Protein AF-A0A957J7C8-F1 (afdb_monomer_lite)

pLDDT: mean 88.29, std 9.58, range [50.81, 97.75]

Sequence (193 aa):
MNCFLCHTPEPNNQARIDTLRAGDFRWANTATLLGSGIVEEKSGELVWNAAAFNEDGELSKSFVTIQDPTSENCAQCHGLVHVDSLTPLVLEGCTPDQWSTITTGQIFSPQRMSDSGMNLPEKETLGRSWDIHAERVLECTSCHYALNNPTYYQELSEDRPAHLIFDPRRIDLGEYLNRPLHEFAKGSSAQGT

Radius of gyration: 20.57 Å; cha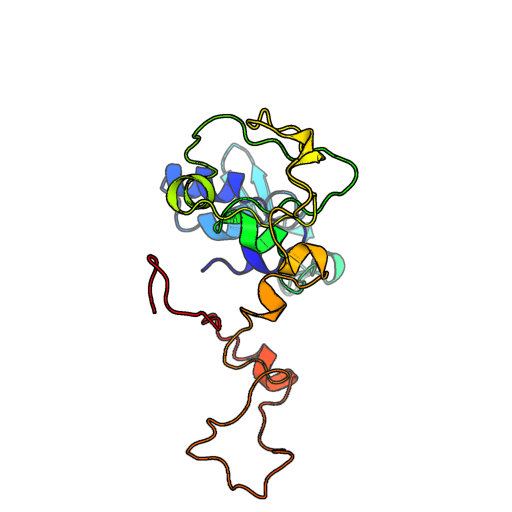ins: 1; bounding box: 47×53×52 Å

Foldseek 3Di:
DQQLLFWAPQFPQVQLVVCVVVVVPVCSSVSRCDVLQQWHDDPNDIDGNCVQADPVRHGDPVSPRTHGGFLVSVCQPQAAEDADPVAAADDDDDDPSRVNCVVPVQHHYLDFQLRHPDPDVVSVPRRHGSDPCSVVVHTPCNQFPFQLDQVPHDPDPVPDDPPCPDDPPRDDPVNCVVPPHPHTHDDADPVGD

Structure (mmCIF, N/CA/C/O backbone):
data_AF-A0A957J7C8-F1
#
_entry.id   AF-A0A957J7C8-F1
#
loop_
_atom_site.group_PDB
_atom_site.id
_atom_site.type_symbol
_atom_site.label_atom_id
_atom_site.label_alt_id
_atom_site.label_comp_id
_atom_site.label_asym_id
_atom_site.label_entity_id
_atom_site.label_seq_id
_atom_site.pdbx_PDB_ins_code
_atom_site.Cartn_x
_atom_site.Cartn_y
_atom_site.Cartn_z
_atom_site.occupancy
_atom_site.B_iso_or_equiv
_atom_site.auth_seq_id
_atom_site.auth_comp_id
_atom_site.auth_asym_id
_atom_site.auth_atom_id
_atom_site.pdbx_PDB_model_num
ATOM 1 N N . MET A 1 1 ? 5.456 0.722 13.665 1.00 72.25 1 MET A N 1
ATOM 2 C CA . MET A 1 1 ? 4.768 0.154 12.487 1.00 72.25 1 MET A CA 1
ATOM 3 C C . MET A 1 1 ? 3.268 0.311 12.688 1.00 72.25 1 MET A C 1
ATOM 5 O O . MET A 1 1 ? 2.842 0.251 13.835 1.00 72.25 1 MET A O 1
ATOM 9 N N . ASN A 1 2 ? 2.497 0.579 11.634 1.00 87.56 2 ASN A N 1
ATOM 10 C CA . ASN A 1 2 ? 1.040 0.690 11.717 1.00 87.56 2 ASN A CA 1
ATOM 11 C C . ASN A 1 2 ? 0.416 -0.468 10.938 1.00 87.56 2 ASN A C 1
ATOM 13 O O . ASN A 1 2 ? 0.474 -0.465 9.711 1.00 87.56 2 ASN A O 1
ATOM 17 N N . CYS A 1 3 ? -0.164 -1.435 11.648 1.00 90.06 3 CYS A N 1
ATOM 18 C CA . CYS A 1 3 ? -0.749 -2.626 11.038 1.00 90.06 3 CYS A CA 1
ATOM 19 C C . CYS A 1 3 ? -1.836 -2.263 10.023 1.00 90.06 3 CYS A C 1
ATOM 21 O O . CYS A 1 3 ? -1.909 -2.882 8.969 1.00 90.06 3 CYS A O 1
ATOM 23 N N . PHE A 1 4 ? -2.633 -1.226 10.297 1.00 94.25 4 PHE A N 1
ATOM 24 C CA . PHE A 1 4 ? -3.746 -0.851 9.431 1.00 94.25 4 PHE A CA 1
ATOM 25 C C . PHE A 1 4 ? -3.275 -0.335 8.068 1.00 94.25 4 PHE A C 1
ATOM 27 O O . PHE A 1 4 ? -3.886 -0.665 7.064 1.00 94.25 4 PHE A O 1
ATOM 34 N N . LEU A 1 5 ? -2.134 0.365 7.990 1.00 93.25 5 LEU A N 1
ATOM 35 C CA . LEU A 1 5 ? -1.581 0.777 6.689 1.00 93.25 5 LEU A CA 1
ATOM 36 C C . LEU A 1 5 ? -1.275 -0.417 5.783 1.00 93.25 5 LEU A C 1
ATOM 38 O O . LEU A 1 5 ? -1.464 -0.329 4.572 1.00 93.25 5 LEU A O 1
ATOM 42 N N . CYS A 1 6 ? -0.791 -1.510 6.373 1.00 92.44 6 CYS A N 1
ATOM 43 C CA . CYS A 1 6 ? -0.351 -2.684 5.631 1.00 92.44 6 CYS A CA 1
ATOM 44 C C . CYS A 1 6 ? -1.478 -3.688 5.383 1.00 92.44 6 CYS A C 1
ATOM 46 O O . CYS A 1 6 ? -1.452 -4.376 4.376 1.00 92.44 6 CYS A O 1
ATOM 48 N N . HIS A 1 7 ? -2.435 -3.791 6.303 1.00 93.62 7 HIS A N 1
ATOM 49 C CA . HIS A 1 7 ? -3.361 -4.920 6.361 1.00 93.62 7 HIS A CA 1
ATOM 50 C C . HIS A 1 7 ? -4.828 -4.543 6.175 1.00 93.62 7 HIS A C 1
ATOM 52 O O . HIS A 1 7 ? -5.678 -5.416 6.305 1.00 93.62 7 HIS A O 1
ATOM 58 N N . THR A 1 8 ? -5.161 -3.283 5.886 1.00 95.06 8 THR A N 1
ATOM 59 C CA . THR A 1 8 ? -6.524 -2.922 5.457 1.00 95.06 8 THR A CA 1
ATOM 60 C C . THR A 1 8 ? -6.561 -2.600 3.963 1.00 95.06 8 THR A C 1
ATOM 62 O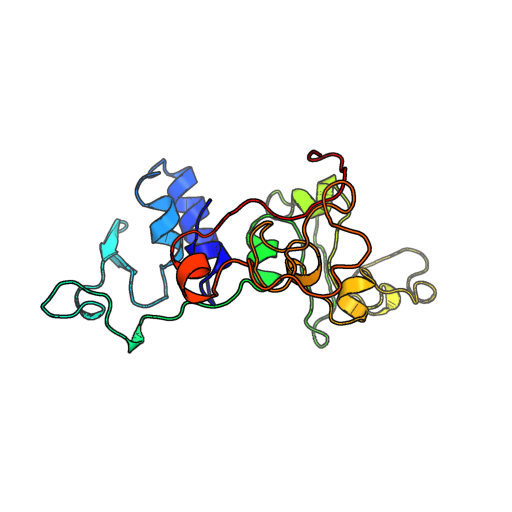 O . THR A 1 8 ? -5.557 -2.098 3.452 1.00 95.06 8 THR A O 1
ATOM 65 N N . PRO A 1 9 ? -7.691 -2.835 3.269 1.00 94.12 9 PRO A N 1
ATOM 66 C CA . PRO A 1 9 ? -7.784 -2.639 1.822 1.00 94.12 9 PRO A CA 1
ATOM 67 C C . PRO A 1 9 ? -7.686 -1.167 1.414 1.00 94.12 9 PRO A C 1
ATOM 69 O O . PRO A 1 9 ? -7.015 -0.837 0.444 1.00 94.12 9 PRO A O 1
ATOM 72 N N . GLU A 1 10 ? -8.302 -0.273 2.192 1.00 94.62 10 GLU A N 1
ATOM 73 C CA . GLU A 1 10 ? -8.372 1.164 1.898 1.00 94.62 10 GLU A CA 1
ATOM 74 C C . GLU A 1 10 ? -7.884 1.988 3.105 1.00 94.62 10 GLU A C 1
ATOM 76 O O . GLU A 1 10 ? -8.680 2.620 3.804 1.00 94.62 10 GLU A O 1
ATOM 81 N N . PRO A 1 11 ? -6.576 1.956 3.422 1.00 95.94 11 PRO A N 1
ATOM 82 C CA . PRO A 1 11 ? -6.045 2.666 4.575 1.00 95.94 11 PRO A CA 1
ATOM 83 C C . PRO A 1 11 ? -6.019 4.180 4.335 1.00 95.94 11 PRO A C 1
ATOM 85 O O . PRO A 1 11 ? -5.453 4.666 3.355 1.00 95.94 11 PRO A O 1
ATOM 88 N N . ASN A 1 12 ? -6.520 4.962 5.290 1.00 96.44 12 ASN A N 1
ATOM 89 C CA . ASN A 1 12 ? -6.467 6.420 5.225 1.00 96.44 12 ASN A CA 1
ATOM 90 C C . ASN A 1 12 ? -5.138 6.966 5.782 1.00 96.44 12 ASN A C 1
ATOM 92 O O . ASN A 1 12 ? -5.041 7.441 6.919 1.00 96.44 12 ASN A O 1
ATOM 96 N N . ASN A 1 13 ? -4.066 6.868 4.992 1.00 94.25 13 ASN A N 1
ATOM 97 C CA . ASN A 1 13 ? -2.748 7.355 5.413 1.00 94.25 13 ASN A CA 1
ATOM 98 C C . ASN A 1 13 ? -2.695 8.885 5.546 1.00 94.25 13 ASN A C 1
ATOM 100 O O . ASN A 1 13 ? -1.966 9.387 6.400 1.00 94.25 13 ASN A O 1
ATOM 104 N N . GLN A 1 14 ? -3.498 9.620 4.770 1.00 93.94 14 GLN A N 1
ATOM 105 C CA . GLN A 1 14 ? -3.579 11.077 4.882 1.00 93.94 14 GLN A CA 1
ATOM 106 C C . GLN A 1 14 ? -4.075 11.494 6.274 1.00 93.94 14 GLN A C 1
ATOM 108 O O . GLN A 1 14 ? -3.391 12.249 6.963 1.00 93.94 14 GLN A O 1
ATOM 113 N N . ALA A 1 15 ? -5.179 10.907 6.752 1.00 96.25 15 ALA A N 1
ATOM 114 C CA . ALA A 1 15 ? -5.695 11.157 8.099 1.00 96.25 15 ALA A CA 1
ATOM 115 C C . ALA A 1 15 ? -4.664 10.823 9.188 1.00 96.25 15 ALA A C 1
ATOM 117 O O . ALA A 1 15 ? -4.500 11.567 10.157 1.00 96.25 15 ALA A O 1
ATOM 118 N N . ARG A 1 16 ? -3.904 9.734 9.014 1.00 95.62 16 ARG A N 1
ATOM 119 C CA . ARG A 1 16 ? -2.771 9.413 9.892 1.00 95.62 16 ARG A CA 1
ATOM 120 C C . ARG A 1 16 ? -1.690 10.496 9.875 1.00 95.62 16 ARG A C 1
ATOM 122 O O . ARG A 1 16 ? -1.210 10.871 10.943 1.00 95.62 16 ARG A O 1
ATOM 129 N N . ILE A 1 17 ? -1.267 10.964 8.701 1.00 93.38 17 ILE A N 1
ATOM 130 C CA . ILE A 1 17 ? -0.229 11.998 8.568 1.00 93.38 17 ILE A CA 1
ATOM 131 C C . ILE A 1 17 ? -0.686 13.299 9.230 1.00 93.38 17 ILE A C 1
ATOM 133 O O . ILE A 1 17 ? 0.089 13.903 9.973 1.00 93.38 17 ILE A O 1
ATOM 137 N N . ASP A 1 18 ? -1.936 13.702 9.025 1.00 94.88 18 ASP A N 1
ATOM 138 C CA . ASP A 1 18 ? -2.485 14.922 9.618 1.00 94.88 18 ASP A CA 1
ATOM 139 C C . ASP A 1 18 ? -2.581 14.808 11.144 1.00 94.88 18 ASP A C 1
ATOM 141 O O . ASP A 1 18 ? -2.180 15.723 11.864 1.00 94.88 18 ASP A O 1
ATOM 145 N N . THR A 1 19 ? -2.964 13.632 11.647 1.00 95.31 19 THR A N 1
ATOM 146 C CA . THR A 1 19 ? -2.978 13.320 13.085 1.00 95.31 19 THR A CA 1
ATOM 147 C C . THR A 1 19 ? -1.569 13.383 13.698 1.00 95.31 19 THR A C 1
ATOM 149 O O . THR A 1 19 ? -1.377 13.949 14.776 1.00 95.31 19 THR A O 1
ATOM 152 N N . LEU A 1 20 ? -0.548 12.871 12.995 1.00 94.06 20 LEU A N 1
ATOM 153 C CA . LEU A 1 20 ? 0.857 12.985 13.412 1.00 94.06 20 LEU A CA 1
ATOM 154 C C . LEU A 1 20 ? 1.338 14.441 13.422 1.00 94.06 20 LEU A C 1
ATOM 156 O O . LEU A 1 20 ? 2.026 14.849 14.357 1.00 94.06 20 LEU A O 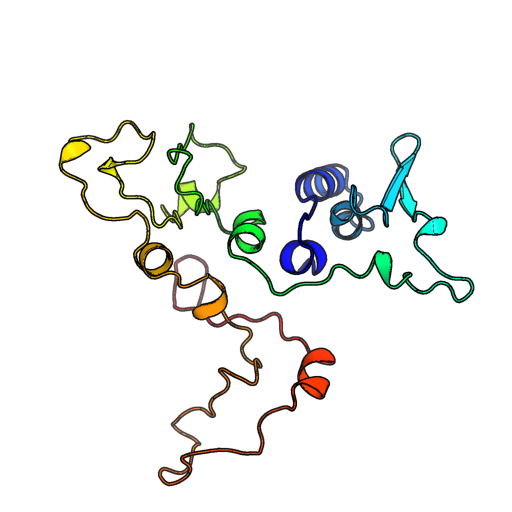1
ATOM 160 N N . ARG A 1 21 ? 0.975 15.231 12.404 1.00 94.75 21 ARG A N 1
ATOM 161 C CA . ARG A 1 21 ? 1.325 16.659 12.307 1.00 94.75 21 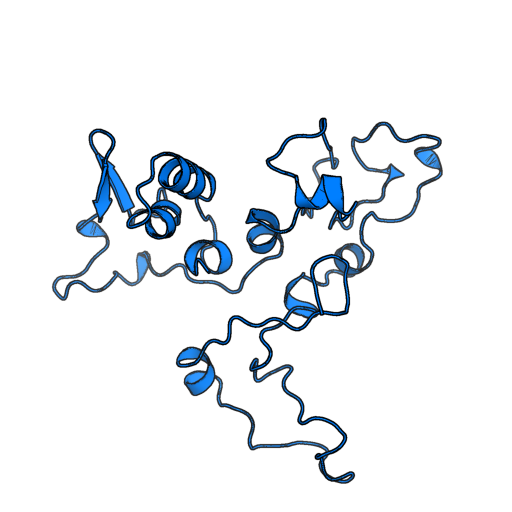ARG A CA 1
ATOM 162 C C . ARG A 1 21 ? 0.657 17.492 13.402 1.00 94.75 21 ARG A C 1
ATOM 164 O O . ARG A 1 21 ? 1.270 18.439 13.886 1.00 94.75 21 ARG A O 1
ATOM 171 N N . ALA A 1 22 ? -0.550 17.117 13.820 1.00 95.12 22 ALA A N 1
ATOM 172 C CA . ALA A 1 22 ? -1.261 17.728 14.942 1.00 95.12 22 ALA A CA 1
ATOM 173 C C . ALA A 1 22 ? -0.694 17.329 16.322 1.00 95.12 22 ALA A C 1
ATOM 175 O O . ALA A 1 22 ? -1.083 17.906 17.335 1.00 95.12 22 ALA A O 1
ATOM 176 N N . GLY A 1 23 ? 0.232 16.364 16.379 1.00 95.56 23 GLY A N 1
ATOM 177 C CA . GLY A 1 23 ? 0.839 15.879 17.620 1.00 95.56 23 GLY A CA 1
ATOM 178 C C . GLY A 1 23 ? -0.017 14.874 18.398 1.00 95.56 23 GLY A C 1
ATOM 179 O O . GLY A 1 23 ? 0.347 14.505 19.515 1.00 95.56 23 GLY A O 1
ATOM 180 N N . ASP A 1 24 ? -1.120 14.386 17.825 1.00 94.50 24 ASP A N 1
ATOM 181 C CA . ASP A 1 24 ? -1.983 13.384 18.460 1.00 94.50 24 ASP A CA 1
ATOM 182 C C . ASP A 1 24 ? -1.498 11.958 18.158 1.00 94.50 24 ASP A C 1
ATOM 184 O O . ASP A 1 24 ? -2.137 11.139 17.495 1.00 94.50 24 ASP A O 1
ATOM 188 N N . PHE A 1 25 ? -0.308 11.633 18.660 1.00 93.19 25 PHE A N 1
ATOM 189 C CA . PHE A 1 25 ? 0.326 10.335 18.417 1.00 93.19 25 PHE A CA 1
ATOM 190 C C . PHE A 1 25 ? -0.518 9.144 18.894 1.00 93.19 25 PHE A C 1
ATOM 192 O O . PHE A 1 25 ? -0.342 8.036 18.385 1.00 93.19 25 PHE A O 1
ATOM 199 N N . ARG A 1 26 ? -1.440 9.359 19.846 1.00 92.81 26 ARG A N 1
ATOM 200 C CA . ARG A 1 26 ? -2.337 8.314 20.352 1.00 92.81 26 ARG A CA 1
ATOM 201 C C . ARG A 1 26 ? -3.310 7.851 19.273 1.00 92.81 26 ARG A C 1
ATOM 203 O O . ARG A 1 26 ? -3.565 6.654 19.170 1.00 92.81 26 ARG A O 1
ATOM 210 N N . TRP A 1 27 ? -3.834 8.777 18.477 1.00 95.00 27 TRP A N 1
ATOM 211 C CA . TRP A 1 27 ? -4.799 8.465 17.427 1.00 95.00 27 TRP A CA 1
ATOM 212 C C . TRP A 1 27 ? -4.168 8.174 16.068 1.00 95.00 27 TRP A C 1
ATOM 214 O O . TRP A 1 27 ? -4.850 7.633 15.206 1.00 95.00 27 TRP A O 1
ATOM 224 N N . ALA A 1 28 ? -2.878 8.451 15.870 1.00 95.06 28 ALA A N 1
ATOM 225 C CA . ALA A 1 28 ? -2.227 8.363 14.560 1.00 95.06 28 ALA A CA 1
ATOM 226 C C . ALA A 1 28 ? -2.442 7.031 13.817 1.00 95.06 28 ALA A C 1
ATOM 228 O O . ALA A 1 28 ? -2.715 7.033 12.619 1.00 95.06 28 ALA A O 1
ATOM 229 N N . ASN A 1 29 ? -2.337 5.889 14.504 1.00 95.06 29 ASN A N 1
ATOM 230 C CA . ASN A 1 29 ? -2.587 4.594 13.863 1.00 95.06 29 ASN A CA 1
ATOM 231 C C . ASN A 1 29 ? -4.080 4.375 13.598 1.00 95.06 29 ASN A C 1
ATOM 233 O O . ASN A 1 29 ? -4.457 3.921 12.524 1.00 95.06 29 ASN A O 1
ATOM 237 N N . THR A 1 30 ? -4.928 4.729 14.560 1.00 95.62 30 THR A N 1
ATOM 238 C CA . THR A 1 30 ? -6.384 4.576 14.474 1.00 95.62 30 THR A CA 1
ATOM 239 C C . THR A 1 30 ? -7.001 5.466 13.395 1.00 95.62 30 THR A C 1
ATOM 241 O O . THR A 1 30 ? -7.949 5.053 12.737 1.00 95.62 30 THR A O 1
ATOM 244 N N . ALA A 1 31 ? -6.429 6.644 13.139 1.00 97.12 31 ALA A N 1
ATOM 245 C CA . ALA A 1 31 ? -6.833 7.545 12.063 1.00 97.12 31 ALA A CA 1
ATOM 246 C C . ALA A 1 31 ? -6.762 6.882 10.677 1.00 97.12 31 ALA A C 1
ATOM 248 O O . ALA A 1 31 ? -7.517 7.243 9.781 1.00 97.12 31 ALA A O 1
ATOM 249 N N . THR A 1 32 ? -5.916 5.859 10.504 1.00 96.94 32 THR A N 1
ATOM 250 C CA . THR A 1 32 ? -5.870 5.051 9.274 1.00 96.94 32 THR A CA 1
ATOM 251 C C . THR A 1 32 ? -7.177 4.316 8.987 1.00 96.94 32 THR A C 1
ATOM 253 O O . THR A 1 32 ? -7.452 4.007 7.834 1.00 96.94 32 THR A O 1
ATOM 256 N N . LEU A 1 33 ? -8.002 4.069 10.005 1.00 96.81 33 LEU A N 1
ATOM 257 C CA . LEU A 1 33 ? -9.312 3.438 9.860 1.00 96.81 33 LEU A CA 1
ATOM 258 C C . LEU A 1 33 ? -10.424 4.441 9.511 1.00 96.81 33 LEU A C 1
ATOM 260 O O . LEU A 1 33 ? -11.578 4.031 9.375 1.00 96.81 33 LEU A O 1
ATOM 264 N N . LEU A 1 34 ? -10.134 5.738 9.381 1.00 97.19 34 LEU A N 1
ATOM 265 C CA . LEU A 1 34 ? -11.148 6.725 9.013 1.00 97.19 34 LEU A CA 1
ATOM 266 C C . LEU A 1 34 ? -11.697 6.424 7.610 1.00 97.19 34 LEU A C 1
ATOM 268 O O . LEU A 1 34 ? -10.945 6.408 6.638 1.00 97.19 34 LEU A O 1
ATOM 272 N N . GLY A 1 35 ? -13.011 6.202 7.515 1.00 95.25 35 GLY A N 1
ATOM 273 C CA . GLY A 1 35 ? -13.689 5.764 6.285 1.00 95.25 35 GLY A CA 1
ATOM 274 C C . GLY A 1 35 ? -14.015 4.266 6.240 1.00 95.25 35 GLY A C 1
ATOM 275 O O . GLY A 1 35 ? -14.888 3.865 5.482 1.00 95.25 35 GLY A O 1
ATOM 276 N N . SER A 1 36 ? -13.424 3.447 7.120 1.00 95.56 36 SER A N 1
ATOM 277 C CA . SER A 1 36 ? -13.733 2.005 7.226 1.00 95.56 36 SER A CA 1
ATOM 278 C C . SER A 1 36 ? -15.080 1.695 7.896 1.00 95.56 36 SER A C 1
ATOM 280 O O . SER A 1 36 ? -15.500 0.542 7.960 1.00 95.56 36 SER A O 1
ATOM 282 N N . GLY A 1 37 ? -15.728 2.707 8.480 1.00 96.00 37 GLY A N 1
ATOM 283 C CA . GLY A 1 37 ? -16.900 2.544 9.341 1.00 96.00 37 GLY A CA 1
ATOM 284 C C . GLY A 1 37 ? -16.579 2.133 10.784 1.00 96.00 37 GLY A C 1
ATOM 285 O O . GLY A 1 37 ? -17.495 2.096 11.596 1.00 96.00 37 GLY A O 1
ATOM 286 N N . ILE A 1 38 ? -15.312 1.872 11.132 1.00 97.12 38 ILE A N 1
ATOM 287 C CA . ILE A 1 38 ? -14.870 1.563 12.509 1.00 97.12 38 ILE A CA 1
ATOM 288 C C . ILE A 1 38 ? -14.587 2.846 13.307 1.00 97.12 38 ILE A C 1
ATOM 290 O O . ILE A 1 38 ? -14.837 2.917 14.512 1.00 97.12 38 ILE A O 1
ATOM 294 N N . VAL A 1 39 ? -14.067 3.869 12.626 1.00 97.19 39 VAL A N 1
ATOM 295 C CA . VAL A 1 39 ? -13.695 5.171 13.191 1.00 97.19 39 VAL A CA 1
ATOM 296 C C . VAL A 1 39 ? -14.381 6.266 12.386 1.00 97.19 39 VAL A C 1
ATOM 298 O O . VAL A 1 39 ? -14.399 6.225 11.154 1.00 97.19 39 VAL A O 1
ATOM 301 N N . GLU A 1 40 ? -14.929 7.244 13.095 1.00 96.56 40 GLU A N 1
ATOM 302 C CA . GLU A 1 40 ? -15.596 8.422 12.545 1.00 96.56 40 GLU A CA 1
ATOM 303 C C . GLU A 1 40 ? -14.937 9.691 13.084 1.00 96.56 40 GLU A C 1
ATOM 305 O O . GLU A 1 40 ? -14.311 9.682 14.144 1.00 96.56 40 GLU A O 1
ATOM 310 N N . GLU A 1 41 ? -15.131 10.801 12.381 1.00 95.06 41 GLU A N 1
ATOM 311 C CA . GLU A 1 41 ? -14.778 12.126 12.877 1.00 95.06 41 GLU A CA 1
ATOM 312 C C . GLU A 1 41 ? -16.044 12.854 13.348 1.00 95.06 41 GLU A C 1
ATOM 314 O O . GLU A 1 41 ? -17.036 12.943 12.617 1.00 95.06 41 GLU A O 1
ATOM 319 N N . LYS A 1 42 ? -16.032 13.377 14.578 1.00 94.25 42 LYS A N 1
ATOM 320 C CA . LYS A 1 42 ? -17.118 14.185 15.149 1.00 94.25 42 LYS A CA 1
ATOM 321 C C . LYS A 1 42 ? -16.536 15.444 15.764 1.00 94.25 42 LYS A C 1
ATOM 323 O O . LYS A 1 42 ? -15.718 15.374 16.671 1.00 94.25 42 LYS A O 1
ATOM 328 N N . SER A 1 43 ? -16.976 16.602 15.273 1.00 91.75 43 SER A N 1
ATOM 329 C CA . SER A 1 43 ? -16.519 17.913 15.758 1.00 91.75 43 SER A CA 1
ATOM 330 C C . SER A 1 43 ? -14.991 18.092 15.746 1.00 91.75 43 SER A C 1
ATOM 332 O O . SER A 1 43 ? -14.451 18.754 16.627 1.00 91.75 43 SER A O 1
ATOM 334 N N . GLY A 1 44 ? -14.299 17.516 14.758 1.00 87.56 44 GLY A N 1
ATOM 335 C CA . GLY A 1 44 ? -12.837 17.583 14.651 1.00 87.56 44 GLY A CA 1
ATOM 336 C C . GLY A 1 44 ? -12.079 16.571 15.516 1.00 87.56 44 GLY A C 1
ATOM 337 O O . GLY A 1 44 ? -10.854 16.626 15.574 1.00 87.56 44 GLY A O 1
ATOM 338 N N . GLU A 1 45 ? -12.777 15.655 16.193 1.00 91.44 45 GLU A N 1
ATOM 339 C CA . GLU A 1 45 ? -12.170 14.592 16.996 1.00 91.44 45 GLU A CA 1
ATOM 340 C C . GLU A 1 45 ? -12.486 13.213 16.414 1.00 91.44 45 GLU A C 1
ATOM 342 O O . GLU A 1 45 ? -13.599 12.947 15.952 1.00 91.44 45 GLU A O 1
ATOM 347 N N . LEU A 1 46 ? -11.507 12.309 16.471 1.00 95.19 46 LEU A N 1
ATOM 348 C CA . LEU A 1 46 ? -11.701 10.913 16.096 1.00 95.19 46 LEU A CA 1
ATOM 349 C C . LEU A 1 46 ? -12.414 10.160 17.218 1.00 95.19 46 LEU A C 1
ATOM 351 O O . LEU A 1 46 ? -12.039 10.240 18.390 1.00 95.19 46 LEU A O 1
ATOM 355 N N . VAL A 1 47 ? -13.437 9.397 16.847 1.00 96.25 47 VAL A N 1
ATOM 356 C CA . VAL A 1 47 ? -14.234 8.585 17.765 1.00 96.25 47 VAL A CA 1
ATOM 357 C C . VAL A 1 47 ? -14.473 7.196 17.185 1.00 96.25 47 VAL A C 1
ATOM 359 O O . VAL A 1 47 ? -14.577 7.010 15.974 1.00 96.25 47 VAL A O 1
ATOM 362 N N . TRP A 1 48 ? -14.595 6.204 18.062 1.00 96.56 48 TRP A N 1
ATOM 363 C CA . TRP A 1 48 ? -15.009 4.862 17.661 1.00 96.56 48 TRP A CA 1
ATOM 364 C C . TRP A 1 48 ? -16.490 4.856 17.277 1.00 96.56 48 TRP A C 1
ATOM 366 O O . TRP A 1 48 ? -17.332 5.386 18.010 1.00 96.56 48 TRP A O 1
ATOM 376 N N . ASN A 1 49 ? -16.820 4.224 16.153 1.00 97.06 49 ASN A N 1
ATOM 377 C CA . ASN A 1 49 ? -18.204 3.955 15.799 1.00 97.06 49 ASN A CA 1
ATOM 378 C C . ASN A 1 49 ? -18.717 2.778 16.633 1.00 97.06 49 ASN A C 1
ATOM 380 O O . ASN A 1 49 ? -18.423 1.626 16.327 1.00 97.06 49 ASN A O 1
ATOM 384 N N . ALA A 1 50 ? -19.514 3.054 17.665 1.00 96.38 50 ALA A N 1
ATOM 385 C CA . ALA A 1 50 ? -20.071 2.016 18.533 1.00 96.38 50 ALA A CA 1
ATOM 386 C C . ALA A 1 50 ? -20.879 0.949 17.766 1.00 96.38 50 ALA A C 1
ATOM 388 O O . ALA A 1 50 ? -20.889 -0.204 18.178 1.00 96.38 50 ALA A O 1
ATOM 389 N N . ALA A 1 51 ? -21.499 1.297 16.631 1.00 96.56 51 ALA A N 1
ATOM 390 C CA . ALA A 1 51 ? -22.250 0.342 15.814 1.00 96.56 51 ALA A CA 1
ATOM 391 C C . ALA A 1 51 ? -21.357 -0.683 15.089 1.00 96.56 51 ALA A C 1
ATOM 393 O O . ALA A 1 51 ? -21.863 -1.690 14.596 1.00 96.56 51 ALA A O 1
ATOM 394 N N . ALA A 1 52 ? -20.042 -0.448 15.020 1.00 97.31 52 ALA A N 1
ATOM 395 C CA . ALA A 1 52 ? -19.092 -1.419 14.490 1.00 97.31 52 ALA A CA 1
ATOM 396 C C . ALA A 1 52 ? -18.775 -2.545 15.487 1.00 97.31 52 ALA A C 1
ATOM 398 O O . ALA A 1 52 ? -18.192 -3.555 15.093 1.00 97.31 52 ALA A O 1
ATOM 399 N N . PHE A 1 53 ? -19.170 -2.409 16.756 1.00 97.75 53 PHE A N 1
ATOM 400 C CA . PHE A 1 53 ? -18.844 -3.346 17.827 1.00 97.75 53 PHE A CA 1
ATOM 401 C C . PHE A 1 53 ? -20.094 -4.079 18.327 1.00 97.75 53 PHE A C 1
ATOM 403 O O . PHE A 1 53 ? -21.201 -3.541 18.291 1.00 97.75 53 PHE A O 1
ATOM 410 N N . ASN A 1 54 ? -19.924 -5.331 18.748 1.00 95.88 54 ASN A N 1
ATOM 411 C CA . ASN A 1 54 ? -20.987 -6.128 19.356 1.00 95.88 54 ASN A CA 1
ATOM 412 C C . ASN A 1 54 ? -21.143 -5.802 20.858 1.00 95.88 54 ASN A C 1
ATOM 414 O O . ASN A 1 54 ? -20.438 -4.953 21.405 1.00 95.88 54 ASN A O 1
ATOM 418 N N . GLU A 1 55 ? -22.082 -6.472 21.532 1.00 95.75 55 GLU A N 1
ATOM 419 C CA . GLU A 1 55 ? -22.366 -6.257 22.961 1.00 95.75 55 GLU A CA 1
ATOM 420 C C . GLU A 1 55 ? -21.170 -6.581 23.876 1.00 95.75 55 GLU A C 1
ATOM 422 O O . GLU A 1 55 ? -21.037 -5.977 24.940 1.00 95.75 55 GLU A O 1
ATOM 427 N N . ASP A 1 56 ? -20.268 -7.461 23.434 1.00 95.69 56 ASP A N 1
ATOM 428 C CA . ASP A 1 56 ? -19.032 -7.824 24.136 1.00 95.69 56 ASP A CA 1
ATOM 429 C C . ASP A 1 56 ? -17.886 -6.819 23.884 1.00 95.69 56 ASP A C 1
ATOM 431 O O . ASP A 1 56 ? -16.797 -6.943 24.449 1.00 95.69 56 ASP A O 1
ATOM 435 N N . GLY A 1 57 ? -18.121 -5.795 23.054 1.00 95.25 57 GLY A N 1
ATOM 436 C CA . GLY A 1 57 ? -17.124 -4.796 22.667 1.00 95.25 57 GLY A CA 1
ATOM 437 C C . GLY A 1 57 ? -16.134 -5.283 21.605 1.00 95.25 57 GLY A C 1
ATOM 438 O O . GLY A 1 57 ? -15.124 -4.623 21.357 1.00 95.25 57 GLY A O 1
ATOM 439 N N . GLU A 1 58 ? -16.402 -6.418 20.964 1.00 96.44 58 GLU A N 1
ATOM 440 C CA . GLU A 1 58 ? -15.589 -6.949 19.873 1.00 96.44 58 GLU A CA 1
ATOM 441 C C . GLU A 1 58 ? -16.017 -6.353 18.534 1.00 96.44 58 GLU A C 1
ATOM 443 O O . GLU A 1 58 ? -17.179 -6.001 18.323 1.00 96.44 58 GLU A O 1
ATOM 448 N N . LEU A 1 59 ? -15.079 -6.268 17.590 1.00 96.00 59 LEU A N 1
ATOM 449 C CA . LEU A 1 59 ? -15.381 -5.795 16.245 1.00 96.00 59 LEU A CA 1
ATOM 450 C C . LEU A 1 59 ? -16.331 -6.778 15.546 1.00 96.00 59 LEU A C 1
ATOM 452 O O . LEU A 1 59 ? -16.023 -7.961 15.389 1.00 96.00 59 LEU A O 1
ATOM 456 N N . SER A 1 60 ? -17.474 -6.280 15.083 1.00 96.94 60 SER A N 1
ATOM 457 C CA . SER A 1 60 ? -18.441 -7.090 14.349 1.00 96.94 60 SER A CA 1
ATOM 458 C C . SER A 1 60 ? -17.810 -7.643 13.073 1.00 96.94 60 SER A C 1
ATOM 460 O O . SER A 1 60 ? -17.121 -6.932 12.342 1.00 96.94 60 SER A O 1
ATOM 462 N N . LYS A 1 61 ? -18.091 -8.914 12.763 1.00 94.56 61 LYS A N 1
ATOM 463 C CA . LYS A 1 61 ? -17.458 -9.651 11.654 1.00 94.56 61 LYS A CA 1
ATOM 464 C C . LYS A 1 61 ? -17.523 -8.926 10.304 1.00 94.56 61 LYS A C 1
ATOM 466 O O . LYS A 1 61 ? -16.599 -9.049 9.512 1.00 94.56 61 LYS A O 1
ATOM 471 N N . SER A 1 62 ? -18.586 -8.164 10.046 1.00 94.31 62 SER A N 1
ATOM 472 C CA . SER A 1 62 ? -18.748 -7.371 8.819 1.00 94.31 62 SER A CA 1
ATOM 473 C C . SER A 1 62 ? -17.711 -6.257 8.649 1.00 94.31 62 SER A C 1
ATOM 475 O O . SER A 1 62 ? -17.495 -5.815 7.528 1.00 94.31 62 SER A O 1
ATOM 477 N N . PHE A 1 63 ? -17.079 -5.806 9.734 1.00 95.44 63 PHE A N 1
ATOM 478 C CA . PHE A 1 63 ? -16.040 -4.773 9.723 1.00 95.44 63 PHE A CA 1
ATOM 479 C C . PHE A 1 63 ? -14.620 -5.356 9.759 1.00 95.44 63 PHE A C 1
ATOM 481 O O . PHE A 1 63 ? -13.646 -4.617 9.618 1.00 95.44 63 PHE A O 1
ATOM 488 N N . VAL A 1 64 ? -14.473 -6.676 9.917 1.00 93.06 64 VAL A N 1
ATOM 489 C CA . VAL A 1 64 ? -13.171 -7.351 9.861 1.00 93.06 64 VAL A CA 1
ATOM 490 C C . VAL A 1 64 ? -12.747 -7.478 8.395 1.00 93.06 64 VAL A C 1
ATOM 492 O O . VAL A 1 64 ? -13.104 -8.434 7.714 1.00 93.06 64 VAL A O 1
ATOM 495 N N . THR A 1 65 ? -11.989 -6.495 7.912 1.00 91.31 65 THR A N 1
ATOM 496 C CA . THR A 1 65 ? -11.563 -6.369 6.502 1.00 91.31 65 THR A CA 1
ATOM 497 C C . THR A 1 65 ? -10.069 -6.631 6.292 1.00 91.31 65 THR A C 1
ATOM 499 O O . THR A 1 65 ? -9.502 -6.229 5.284 1.00 91.31 65 THR A O 1
ATOM 502 N N . ILE A 1 66 ? -9.414 -7.298 7.245 1.00 90.75 66 ILE A N 1
ATOM 503 C CA . ILE A 1 66 ? -7.967 -7.542 7.214 1.00 90.75 66 ILE A CA 1
ATOM 504 C C . ILE A 1 66 ? -7.555 -8.369 5.984 1.00 90.75 66 ILE A C 1
ATOM 506 O O . ILE A 1 66 ? -8.184 -9.384 5.685 1.00 90.75 66 ILE A O 1
ATOM 510 N N . GLN A 1 67 ? -6.477 -7.951 5.315 1.00 92.75 67 GLN A N 1
ATOM 511 C CA . GLN A 1 67 ? -5.910 -8.587 4.124 1.00 92.75 67 GLN A CA 1
ATOM 512 C C . GLN A 1 67 ? -4.382 -8.755 4.201 1.00 92.75 67 GLN A C 1
ATOM 514 O O . GLN A 1 67 ? -3.709 -8.183 5.069 1.00 92.75 67 GLN A O 1
ATOM 519 N N . ASP A 1 68 ? -3.836 -9.514 3.249 1.00 89.50 68 ASP A N 1
ATOM 520 C CA . ASP A 1 68 ? -2.402 -9.516 2.963 1.00 89.50 68 ASP A CA 1
ATOM 521 C C . ASP A 1 68 ? -1.968 -8.149 2.392 1.00 89.50 68 ASP A C 1
ATOM 523 O O . ASP A 1 68 ? -2.743 -7.522 1.662 1.00 89.50 68 ASP A O 1
ATOM 527 N N . PRO A 1 69 ? -0.754 -7.653 2.705 1.00 92.31 69 PRO A N 1
ATOM 528 C CA . PRO A 1 69 ? -0.292 -6.377 2.171 1.00 92.31 69 PRO A CA 1
ATOM 529 C C . PRO A 1 69 ? -0.085 -6.428 0.659 1.00 92.31 69 PRO A C 1
ATOM 531 O O . PRO A 1 69 ? 0.660 -7.270 0.159 1.00 92.31 69 PRO A O 1
ATOM 534 N N . THR A 1 70 ? -0.682 -5.466 -0.039 1.00 94.38 70 THR A N 1
ATOM 535 C CA . THR A 1 70 ? -0.475 -5.227 -1.475 1.00 94.38 70 THR A CA 1
ATOM 536 C C . THR A 1 70 ? 0.729 -4.314 -1.716 1.00 94.38 70 THR A C 1
ATOM 538 O O . THR A 1 70 ? 1.220 -3.642 -0.800 1.00 94.38 70 THR A O 1
ATOM 541 N N . SER A 1 71 ? 1.184 -4.218 -2.968 1.00 94.44 71 SER A N 1
ATOM 542 C CA . SER A 1 71 ? 2.210 -3.238 -3.350 1.00 94.44 71 SER A CA 1
ATOM 543 C C . SER A 1 71 ? 1.743 -1.800 -3.055 1.00 94.44 71 SER A C 1
ATOM 545 O O . SER A 1 71 ? 2.516 -0.982 -2.559 1.00 94.44 71 SER A O 1
ATOM 547 N N . GLU A 1 72 ? 0.463 -1.487 -3.246 1.00 93.25 72 GLU A N 1
ATOM 548 C CA . GLU A 1 72 ? -0.149 -0.188 -2.945 1.00 93.25 72 GLU A CA 1
ATOM 549 C C . GLU A 1 72 ? -0.141 0.135 -1.447 1.00 93.25 72 GLU A C 1
ATOM 551 O O . GLU A 1 72 ? 0.040 1.294 -1.058 1.00 93.25 72 GLU A O 1
ATOM 556 N N . ASN A 1 73 ? -0.267 -0.878 -0.583 1.00 93.88 73 ASN A N 1
ATOM 557 C CA . ASN A 1 73 ? -0.052 -0.701 0.853 1.00 93.88 73 ASN A CA 1
ATOM 558 C C . ASN A 1 73 ? 1.412 -0.319 1.144 1.00 93.88 73 ASN A C 1
ATOM 560 O O . ASN A 1 73 ? 1.670 0.564 1.965 1.00 93.88 73 ASN A O 1
ATOM 564 N N . CYS A 1 74 ? 2.387 -0.926 0.457 1.00 91.06 74 CYS A N 1
ATOM 565 C CA . CYS A 1 74 ? 3.802 -0.556 0.590 1.00 91.06 74 CYS A CA 1
ATOM 566 C C . CYS A 1 74 ? 4.067 0.883 0.107 1.00 91.06 74 CYS A C 1
ATOM 568 O O . CYS A 1 74 ? 4.860 1.610 0.716 1.00 91.06 74 CYS A O 1
ATOM 570 N N . ALA A 1 75 ? 3.359 1.319 -0.938 1.00 89.81 75 ALA A N 1
ATOM 571 C CA . ALA A 1 75 ? 3.458 2.654 -1.530 1.00 89.81 75 ALA A CA 1
ATOM 572 C C . ALA A 1 75 ? 3.109 3.791 -0.559 1.00 89.81 75 ALA A C 1
ATOM 574 O O . ALA A 1 75 ? 3.582 4.912 -0.724 1.00 89.81 75 ALA A O 1
ATOM 575 N N . GLN A 1 76 ? 2.356 3.494 0.506 1.00 88.94 76 GLN A N 1
ATOM 576 C CA . GLN A 1 76 ? 2.022 4.459 1.560 1.00 88.94 76 GLN A CA 1
ATOM 577 C C . GLN A 1 76 ? 3.264 5.064 2.240 1.00 88.94 76 GLN A C 1
ATOM 579 O O . GLN A 1 76 ? 3.171 6.130 2.851 1.00 88.94 76 GLN A O 1
ATOM 584 N N . CYS A 1 77 ? 4.417 4.385 2.150 1.00 85.88 77 CYS A N 1
ATOM 585 C CA . CYS A 1 77 ? 5.687 4.838 2.721 1.00 85.88 77 CYS A CA 1
ATOM 586 C C . CYS A 1 77 ? 6.902 4.651 1.791 1.00 85.88 77 CYS A C 1
ATOM 588 O O . CYS A 1 77 ? 7.877 5.389 1.925 1.00 85.88 77 CYS A O 1
ATOM 590 N N . HIS A 1 78 ? 6.894 3.657 0.894 1.00 84.81 78 HIS A N 1
ATOM 591 C CA . HIS A 1 78 ? 8.104 3.197 0.194 1.00 84.81 78 HIS A CA 1
ATOM 592 C C . HIS A 1 78 ? 8.295 3.744 -1.225 1.00 84.81 78 HIS A C 1
ATOM 594 O O . HIS A 1 78 ? 9.296 3.423 -1.862 1.00 84.81 78 HIS A O 1
ATOM 600 N N . GLY A 1 79 ? 7.429 4.645 -1.686 1.00 86.31 79 GLY A N 1
ATOM 601 C CA . GLY A 1 79 ? 7.570 5.316 -2.979 1.00 86.31 79 GLY A CA 1
ATOM 602 C C . GLY A 1 79 ? 6.407 5.030 -3.915 1.00 86.31 79 GLY A C 1
ATOM 603 O O . GLY A 1 79 ? 5.334 4.617 -3.485 1.00 86.31 79 GLY A O 1
ATOM 604 N N . LEU A 1 80 ? 6.617 5.294 -5.201 1.00 90.88 80 LEU A N 1
ATOM 605 C CA . LEU A 1 80 ? 5.576 5.204 -6.211 1.00 90.88 80 LEU A CA 1
ATOM 606 C C . LEU A 1 80 ? 5.377 3.748 -6.627 1.00 90.88 80 LEU A C 1
ATOM 608 O O . LEU A 1 80 ? 6.271 3.123 -7.197 1.00 90.88 80 LEU A O 1
ATOM 612 N N . VAL A 1 81 ? 4.163 3.265 -6.402 1.00 93.38 81 VAL A N 1
ATOM 613 C CA . VAL A 1 81 ? 3.624 2.048 -7.001 1.00 93.38 81 VAL A CA 1
ATOM 614 C C . VAL A 1 81 ? 2.537 2.474 -7.972 1.00 93.38 81 VAL A C 1
ATOM 616 O O . VAL A 1 81 ? 1.634 3.220 -7.603 1.00 93.38 81 VAL A O 1
ATOM 619 N N . HIS A 1 82 ? 2.641 2.014 -9.213 1.00 94.06 82 HIS A N 1
ATOM 620 C CA . HIS A 1 82 ? 1.661 2.273 -10.263 1.00 94.06 82 HIS A CA 1
ATOM 621 C C . HIS A 1 82 ? 1.486 1.008 -11.094 1.00 94.06 82 HIS A C 1
ATOM 623 O O . HIS A 1 82 ? 2.249 0.757 -12.026 1.00 94.06 82 HIS A O 1
ATOM 629 N N . VAL A 1 83 ? 0.507 0.184 -10.737 1.00 91.75 83 VAL A N 1
ATOM 630 C CA . VAL A 1 83 ? 0.240 -1.096 -11.419 1.00 91.75 83 VAL A CA 1
ATOM 631 C C . VAL A 1 83 ? -0.972 -1.040 -12.348 1.00 91.75 83 VAL A C 1
ATOM 633 O O . VAL A 1 83 ? -1.224 -1.997 -13.078 1.00 91.75 83 VAL A O 1
ATOM 636 N N . ASP A 1 84 ? -1.697 0.083 -12.373 1.00 89.81 84 ASP A N 1
ATOM 637 C CA . ASP A 1 84 ? -2.790 0.286 -13.317 1.00 89.81 84 ASP A CA 1
ATOM 638 C C . ASP A 1 84 ? -2.250 0.441 -14.747 1.00 89.81 84 ASP A C 1
ATOM 640 O O . ASP A 1 84 ? -1.483 1.349 -15.068 1.00 89.81 84 ASP A O 1
ATOM 644 N N . SER A 1 85 ? -2.675 -0.471 -15.617 1.00 84.44 85 SER A N 1
ATOM 645 C CA . SER A 1 85 ? -2.299 -0.490 -17.032 1.00 84.44 85 SER A CA 1
ATOM 646 C C . SER A 1 85 ? -3.106 0.478 -17.901 1.00 84.44 85 SER A C 1
ATOM 648 O O . SER A 1 85 ? -2.695 0.759 -19.028 1.00 84.44 85 SER A O 1
ATOM 650 N N . LEU A 1 86 ? -4.247 0.975 -17.412 1.00 89.44 86 LEU A N 1
ATOM 651 C CA . LEU A 1 86 ? -5.146 1.845 -18.173 1.00 89.44 86 LEU A CA 1
ATOM 652 C C . LEU A 1 86 ? -4.775 3.320 -18.042 1.00 89.44 86 LEU A C 1
ATOM 654 O O . LEU A 1 86 ? -5.005 4.096 -18.972 1.00 89.44 86 LEU A O 1
ATOM 658 N N . THR A 1 87 ? -4.199 3.713 -16.907 1.00 94.69 87 THR A N 1
ATOM 659 C CA . THR A 1 87 ? -3.737 5.081 -16.679 1.00 94.69 87 THR A CA 1
ATOM 660 C C . THR A 1 87 ? -2.230 5.200 -16.946 1.00 94.69 87 THR A C 1
ATOM 662 O O . THR A 1 87 ? -1.431 4.400 -16.451 1.00 94.69 87 THR A O 1
ATOM 665 N N . PRO A 1 88 ? -1.791 6.182 -17.755 1.00 94.88 88 PRO A N 1
ATOM 666 C CA . PRO A 1 88 ? -0.369 6.457 -17.928 1.00 94.88 88 PRO A CA 1
ATOM 667 C C . PRO A 1 88 ? 0.274 6.905 -16.612 1.00 94.88 88 PRO A C 1
ATOM 669 O O . PRO A 1 88 ? -0.235 7.811 -15.954 1.00 94.88 88 PRO A O 1
ATOM 672 N N . LEU A 1 89 ? 1.417 6.317 -16.257 1.00 93.75 89 LEU A N 1
ATOM 673 C CA . LEU A 1 89 ? 2.205 6.727 -15.098 1.00 93.75 89 LEU A CA 1
ATOM 674 C C . LEU A 1 89 ? 2.712 8.150 -15.311 1.00 93.75 89 LEU A C 1
ATOM 676 O O . LEU A 1 89 ? 3.420 8.423 -16.284 1.00 93.75 89 LEU A O 1
ATOM 680 N N . VAL A 1 90 ? 2.391 9.038 -14.377 1.00 90.81 90 VAL A N 1
ATOM 681 C CA . VAL A 1 90 ? 2.899 10.410 -14.341 1.00 90.81 90 VAL A CA 1
ATOM 682 C C . VAL A 1 90 ? 3.515 10.670 -12.973 1.00 90.81 90 VAL A C 1
ATOM 684 O O . VAL A 1 90 ? 2.956 10.309 -11.941 1.00 90.81 90 VAL A O 1
ATOM 687 N N . LEU A 1 91 ? 4.672 11.321 -12.980 1.00 85.62 91 LEU A N 1
ATOM 688 C CA . LEU A 1 91 ? 5.341 11.863 -11.812 1.00 85.62 91 LEU A CA 1
ATOM 689 C C . LEU A 1 91 ? 5.416 13.381 -11.994 1.00 85.62 91 LEU A C 1
ATOM 691 O O . LEU A 1 91 ? 6.136 13.871 -12.869 1.00 85.62 91 LEU A O 1
ATOM 695 N N . GLU A 1 92 ? 4.656 14.126 -11.197 1.00 74.94 92 GLU A N 1
ATOM 696 C CA . GLU A 1 92 ? 4.640 15.588 -11.258 1.00 74.94 92 GLU A CA 1
ATOM 697 C C . GLU A 1 92 ? 5.491 16.191 -10.138 1.00 74.94 92 GLU A C 1
ATOM 699 O O . GLU A 1 92 ? 5.130 16.168 -8.963 1.00 74.94 92 GLU A O 1
ATOM 704 N N . GLY A 1 93 ? 6.620 16.788 -10.523 1.00 66.38 93 GLY A N 1
ATOM 705 C CA . GLY A 1 93 ? 7.480 17.543 -9.614 1.00 66.38 93 GLY A CA 1
ATOM 706 C C . GLY A 1 93 ? 8.178 16.702 -8.538 1.00 66.38 93 GLY A C 1
ATOM 707 O O . GLY A 1 93 ? 8.136 15.476 -8.525 1.00 66.38 93 GLY A O 1
ATOM 708 N N . CYS A 1 94 ? 8.869 17.398 -7.634 1.00 70.56 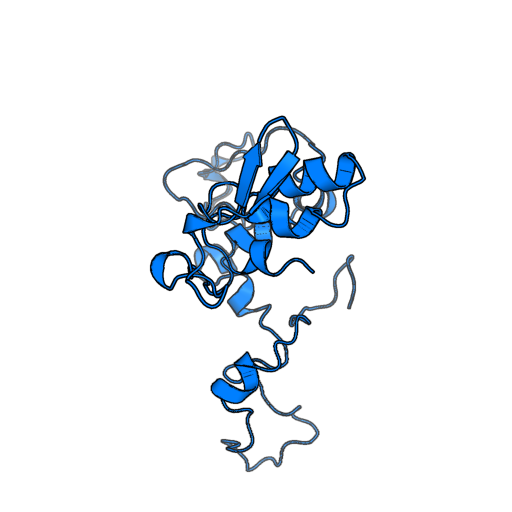94 CYS A N 1
ATOM 709 C CA . CYS A 1 94 ? 9.525 16.802 -6.473 1.00 70.56 94 CYS A CA 1
ATOM 710 C C . CYS A 1 94 ? 8.725 17.153 -5.211 1.00 70.56 94 CYS A C 1
ATOM 712 O O . CYS A 1 94 ? 9.068 18.111 -4.515 1.00 70.56 94 CYS A O 1
ATOM 714 N N . THR A 1 95 ? 7.638 16.431 -4.930 1.00 71.69 95 THR A N 1
ATOM 715 C CA . THR A 1 95 ? 6.849 16.643 -3.705 1.00 71.69 95 THR A CA 1
ATOM 716 C C . THR A 1 95 ? 7.357 15.761 -2.554 1.00 71.69 95 THR A C 1
ATOM 718 O O . THR A 1 95 ? 7.805 14.636 -2.784 1.00 71.69 95 THR A O 1
ATOM 721 N N . PRO A 1 96 ? 7.290 16.222 -1.290 1.00 68.56 96 PRO A N 1
ATOM 722 C CA . PRO A 1 96 ? 7.684 15.403 -0.140 1.00 68.56 96 PRO A CA 1
ATOM 723 C C . PRO A 1 96 ? 6.908 14.085 -0.013 1.00 68.56 96 PRO A C 1
ATOM 725 O O . PRO A 1 96 ? 7.440 13.121 0.533 1.00 68.56 96 PRO A O 1
ATOM 728 N N . ASP A 1 97 ? 5.686 14.022 -0.548 1.00 71.88 97 ASP A N 1
ATOM 729 C CA . ASP A 1 97 ? 4.828 12.834 -0.486 1.00 71.88 97 ASP A CA 1
ATOM 730 C C . ASP A 1 97 ? 5.416 11.645 -1.268 1.00 71.88 97 ASP A C 1
ATOM 732 O O . ASP A 1 97 ? 5.116 10.493 -0.968 1.00 71.88 97 ASP A O 1
ATOM 736 N N . GLN A 1 98 ? 6.323 11.906 -2.217 1.00 76.62 98 GLN A N 1
ATOM 737 C CA . GLN A 1 98 ? 7.056 10.885 -2.974 1.00 76.62 98 GLN A CA 1
ATOM 738 C C . GLN A 1 98 ? 8.560 10.904 -2.688 1.00 76.62 98 GLN A C 1
ATOM 740 O O . GLN A 1 98 ? 9.377 10.533 -3.534 1.00 76.62 98 GLN A O 1
ATOM 745 N N . TRP A 1 99 ? 8.943 11.304 -1.472 1.00 79.38 99 TRP A N 1
ATOM 746 C CA . TRP A 1 99 ? 10.339 11.402 -1.040 1.00 79.38 99 TRP A CA 1
ATOM 747 C C . TRP A 1 99 ? 11.180 10.165 -1.387 1.00 79.38 99 TRP A C 1
ATOM 749 O O . TRP A 1 99 ? 12.295 10.308 -1.892 1.00 79.38 99 TRP A O 1
ATOM 759 N N . SER A 1 100 ? 10.657 8.955 -1.145 1.00 82.75 100 SER A N 1
ATOM 760 C CA . SER A 1 100 ? 11.378 7.710 -1.449 1.00 82.75 100 SER A CA 1
ATOM 761 C C . SER A 1 100 ? 11.690 7.604 -2.944 1.00 82.75 100 SER A C 1
ATOM 763 O O . SER A 1 100 ? 12.854 7.465 -3.313 1.00 82.75 100 SER A O 1
ATOM 765 N N . THR A 1 101 ? 10.693 7.787 -3.816 1.00 87.56 101 THR A N 1
ATOM 766 C CA . THR A 1 101 ? 10.878 7.807 -5.278 1.00 87.56 101 THR A CA 1
ATOM 767 C C . THR A 1 101 ? 11.908 8.849 -5.699 1.00 87.56 101 THR A C 1
ATOM 769 O O . THR A 1 101 ? 12.812 8.550 -6.471 1.00 87.56 101 THR A O 1
ATOM 772 N N . ILE A 1 102 ? 11.819 10.067 -5.160 1.00 85.88 102 ILE A N 1
ATOM 773 C CA . ILE A 1 102 ? 12.688 11.188 -5.549 1.00 85.88 102 ILE A CA 1
ATOM 774 C C . ILE A 1 102 ? 14.142 10.949 -5.132 1.00 85.88 102 ILE A C 1
ATOM 776 O O . ILE A 1 102 ? 15.063 11.289 -5.870 1.00 85.88 102 ILE A O 1
ATOM 780 N N . THR A 1 103 ? 14.366 10.374 -3.951 1.00 83.06 103 THR A N 1
ATOM 781 C CA . THR A 1 103 ? 15.719 10.187 -3.404 1.00 83.06 103 THR A CA 1
ATOM 782 C C . THR A 1 103 ? 16.402 8.907 -3.866 1.00 83.06 103 THR A C 1
ATOM 784 O O . THR A 1 103 ? 17.623 8.805 -3.773 1.00 83.06 103 THR A O 1
ATOM 787 N N . THR A 1 104 ? 15.641 7.941 -4.378 1.00 82.00 104 THR A N 1
ATOM 788 C CA . THR A 1 104 ? 16.155 6.613 -4.751 1.00 82.00 104 THR A CA 1
ATOM 789 C C . THR A 1 104 ? 16.009 6.307 -6.237 1.00 82.00 104 THR A C 1
ATOM 791 O O . THR A 1 104 ? 16.690 5.418 -6.743 1.00 82.00 104 THR A O 1
ATOM 794 N N . GLY A 1 105 ? 15.114 7.012 -6.932 1.00 83.88 105 GLY A N 1
ATOM 795 C CA . GLY A 1 105 ? 14.688 6.696 -8.292 1.00 83.88 105 GLY A CA 1
ATOM 796 C C . GLY A 1 105 ? 13.775 5.469 -8.402 1.00 83.88 105 GLY A C 1
ATOM 797 O O . GLY A 1 105 ? 13.456 5.070 -9.518 1.00 83.88 105 GLY A O 1
ATOM 798 N N . GLN A 1 106 ? 13.366 4.847 -7.289 1.00 85.00 106 GLN A N 1
ATOM 799 C CA . GLN A 1 106 ? 12.540 3.637 -7.314 1.00 85.00 106 GLN A CA 1
ATOM 800 C C . GLN A 1 106 ? 11.103 3.954 -7.743 1.00 85.00 106 GLN A C 1
ATOM 802 O O . GLN A 1 106 ? 10.396 4.704 -7.073 1.00 85.00 106 GLN A O 1
ATOM 807 N N . ILE A 1 107 ? 10.672 3.340 -8.845 1.00 91.94 107 ILE A N 1
ATOM 808 C CA . ILE A 1 107 ? 9.297 3.356 -9.349 1.00 91.94 107 ILE A CA 1
ATOM 809 C C . ILE A 1 107 ? 8.899 1.909 -9.600 1.00 91.94 107 ILE A C 1
ATOM 811 O O . ILE A 1 107 ? 9.514 1.238 -10.425 1.00 91.94 107 ILE A O 1
ATOM 815 N N . PHE A 1 108 ? 7.864 1.434 -8.918 1.00 94.19 108 PHE A N 1
ATOM 816 C CA . PHE A 1 108 ? 7.348 0.087 -9.103 1.00 94.19 108 PHE A CA 1
ATOM 817 C C . PHE A 1 108 ? 6.161 0.121 -10.068 1.00 94.19 108 PHE A C 1
ATOM 819 O O . PHE A 1 108 ? 5.042 0.478 -9.694 1.00 94.19 108 PHE A O 1
ATOM 826 N N . SER A 1 109 ? 6.411 -0.198 -11.339 1.00 95.81 109 SER A N 1
ATOM 827 C CA . SER A 1 109 ? 5.371 -0.222 -12.369 1.00 95.81 109 SER A CA 1
ATOM 828 C C . SER A 1 109 ? 5.702 -1.195 -13.505 1.00 95.81 109 SER A C 1
ATOM 830 O O . SER A 1 109 ? 6.833 -1.182 -14.002 1.00 95.81 109 SER A O 1
ATOM 832 N N . PRO A 1 110 ? 4.725 -1.999 -13.974 1.00 95.94 110 PRO A N 1
ATOM 833 C CA . PRO A 1 110 ? 4.907 -2.862 -15.138 1.00 95.94 110 PRO A CA 1
ATOM 834 C C . PRO A 1 110 ? 4.893 -2.076 -16.456 1.00 95.94 110 PRO A C 1
ATOM 836 O O . PRO A 1 110 ? 5.254 -2.618 -17.500 1.00 95.94 110 PRO A O 1
ATOM 839 N N . GLN A 1 111 ? 4.446 -0.816 -16.437 1.00 95.88 111 GLN A N 1
ATOM 840 C CA . GLN A 1 111 ? 4.290 -0.012 -17.640 1.00 95.88 111 GLN A CA 1
ATOM 841 C C . GLN A 1 111 ? 5.651 0.268 -18.279 1.00 95.88 111 GLN A C 1
ATOM 843 O O . GLN A 1 111 ? 6.633 0.555 -17.588 1.00 95.88 111 GLN A O 1
ATOM 848 N N . ARG A 1 112 ? 5.715 0.209 -19.613 1.00 95.56 112 ARG A N 1
ATOM 849 C CA . ARG A 1 112 ? 6.911 0.627 -20.351 1.00 95.56 112 ARG A CA 1
ATOM 850 C C . ARG A 1 112 ? 7.127 2.122 -20.179 1.00 95.56 112 ARG A C 1
ATOM 852 O O . ARG A 1 112 ? 6.178 2.900 -20.187 1.00 95.56 112 ARG A O 1
ATOM 859 N N . MET A 1 113 ? 8.384 2.542 -20.093 1.00 95.44 113 MET A N 1
ATOM 860 C CA . MET A 1 113 ? 8.732 3.964 -20.027 1.00 95.44 113 MET A CA 1
ATOM 861 C C . MET A 1 113 ? 8.180 4.745 -21.234 1.00 95.44 113 MET A C 1
ATOM 863 O O . MET A 1 113 ? 7.692 5.864 -21.070 1.00 95.44 113 MET A O 1
ATOM 867 N N . SER A 1 114 ? 8.189 4.128 -22.419 1.00 96.56 114 SER A N 1
ATOM 868 C CA . SER A 1 114 ? 7.569 4.645 -23.652 1.00 96.56 114 SER A CA 1
ATOM 869 C C . SER A 1 114 ? 6.054 4.852 -23.546 1.00 96.56 114 SER A C 1
ATOM 871 O O . SER A 1 114 ? 5.548 5.826 -24.092 1.00 96.56 114 SER A O 1
ATOM 873 N N . ASP A 1 115 ? 5.347 4.011 -22.789 1.00 95.31 115 ASP A N 1
ATOM 874 C CA . ASP A 1 115 ? 3.886 4.072 -22.628 1.00 95.31 115 ASP A CA 1
ATOM 875 C C . ASP A 1 115 ? 3.447 4.981 -21.462 1.00 95.31 115 ASP A C 1
ATOM 877 O O . ASP A 1 115 ? 2.260 5.252 -21.283 1.00 95.31 115 ASP A O 1
ATOM 881 N N . SER A 1 116 ? 4.396 5.460 -20.650 1.00 94.75 116 SER A N 1
ATOM 882 C CA . SER A 1 116 ? 4.104 6.339 -19.512 1.00 94.75 116 SER A CA 1
ATOM 883 C C . SER A 1 116 ? 3.590 7.713 -19.939 1.00 94.75 116 SER A C 1
ATOM 885 O O . SER A 1 116 ? 3.755 8.133 -21.081 1.00 94.75 116 SER A O 1
ATOM 887 N N . GLY A 1 117 ? 3.004 8.476 -19.021 1.00 94.44 117 GLY A N 1
ATOM 888 C CA . GLY A 1 117 ? 2.649 9.880 -19.248 1.00 94.44 117 GLY A CA 1
ATOM 889 C C . GLY A 1 117 ? 3.836 10.845 -19.102 1.00 94.44 117 GLY A C 1
ATOM 890 O O . GLY A 1 117 ? 3.677 12.048 -19.293 1.00 94.44 117 GLY A O 1
ATOM 891 N N . MET A 1 118 ? 5.038 10.339 -18.807 1.00 92.62 118 MET A N 1
ATOM 892 C CA . MET A 1 118 ? 6.241 11.148 -18.598 1.00 92.62 118 MET A CA 1
ATOM 893 C C . MET A 1 118 ? 6.778 11.770 -19.895 1.00 92.62 118 MET A C 1
ATOM 895 O O . MET A 1 118 ? 6.689 11.179 -20.973 1.00 92.62 118 MET A O 1
ATOM 899 N N . ASN A 1 119 ? 7.402 12.947 -19.784 1.00 93.06 119 ASN A N 1
ATOM 900 C CA . ASN A 1 119 ? 8.115 13.613 -20.879 1.00 93.06 119 ASN A CA 1
ATOM 901 C C . ASN A 1 119 ? 9.616 13.271 -20.841 1.00 93.06 119 ASN A C 1
ATOM 903 O O . ASN A 1 119 ? 10.436 14.066 -20.380 1.00 93.06 119 ASN A O 1
ATOM 907 N N . LEU A 1 120 ? 9.962 12.050 -21.255 1.00 93.12 120 LEU A N 1
ATOM 908 C CA . LEU A 1 120 ? 11.334 11.534 -21.218 1.00 93.12 120 LEU A CA 1
ATOM 909 C C . LEU A 1 120 ? 12.091 11.830 -22.530 1.00 93.12 120 LEU A C 1
ATOM 911 O O . LEU A 1 120 ? 11.493 11.754 -23.607 1.00 93.12 120 LEU A O 1
ATOM 915 N N . PRO A 1 121 ? 13.408 12.107 -22.486 1.00 96.25 121 PRO A N 1
ATOM 916 C CA . PRO A 1 121 ? 14.241 12.148 -23.686 1.00 96.25 121 PRO A CA 1
ATOM 917 C C . PRO A 1 121 ? 14.188 10.816 -24.444 1.00 96.25 121 PRO A C 1
ATOM 919 O O . PRO A 1 121 ? 14.272 9.755 -23.832 1.00 96.25 121 PRO A O 1
ATOM 922 N N . GLU A 1 122 ? 14.042 10.878 -25.771 1.00 96.75 122 GLU A N 1
ATOM 923 C CA . GLU A 1 122 ? 14.002 9.696 -26.653 1.00 96.75 122 GLU A CA 1
ATOM 924 C C . GLU A 1 122 ? 12.952 8.645 -26.237 1.00 96.75 122 GLU A C 1
ATOM 926 O O . GLU A 1 122 ? 13.134 7.451 -26.473 1.00 96.75 122 GLU A O 1
ATOM 931 N N . LYS A 1 123 ? 11.835 9.090 -25.639 1.00 96.19 123 LYS A N 1
ATOM 932 C CA . LYS A 1 123 ? 10.787 8.251 -25.034 1.00 96.19 123 LYS A CA 1
ATOM 933 C C . LYS A 1 123 ? 10.367 7.048 -25.874 1.00 96.19 123 LYS A C 1
ATOM 935 O O . LYS A 1 123 ? 10.275 5.948 -25.342 1.00 96.19 123 LYS A O 1
ATOM 940 N N . GLU A 1 124 ? 10.178 7.240 -27.175 1.00 96.50 124 GLU A N 1
ATOM 941 C CA . GLU A 1 124 ? 9.748 6.187 -28.107 1.00 96.50 124 GLU A CA 1
ATOM 942 C C . GLU A 1 124 ? 10.732 5.005 -28.196 1.00 96.50 124 GLU A C 1
ATOM 944 O O . GLU A 1 124 ? 10.367 3.906 -28.603 1.00 96.50 124 GLU A O 1
ATOM 949 N N . THR A 1 125 ? 11.992 5.204 -27.798 1.00 97.00 125 THR A N 1
ATOM 950 C CA . THR A 1 125 ? 13.021 4.153 -27.763 1.00 97.00 125 THR A CA 1
ATOM 951 C C . THR A 1 125 ? 13.060 3.395 -26.432 1.00 97.00 125 THR A C 1
ATOM 953 O O . THR A 1 125 ? 13.660 2.319 -26.341 1.00 97.00 125 THR A O 1
ATOM 956 N N . LEU A 1 126 ? 12.398 3.911 -25.390 1.00 96.69 126 LEU A N 1
ATOM 957 C CA . LEU A 1 126 ? 12.422 3.367 -24.032 1.00 96.69 126 LEU A CA 1
ATOM 958 C C . LEU A 1 126 ? 11.413 2.217 -23.880 1.00 96.69 126 LEU A C 1
ATOM 960 O O . LEU A 1 126 ? 10.400 2.315 -23.187 1.00 96.69 126 LEU A O 1
ATOM 964 N N . GLY A 1 127 ? 11.688 1.095 -24.543 1.00 96.19 127 GLY A N 1
ATOM 965 C CA . GLY A 1 127 ? 10.806 -0.081 -24.570 1.00 96.19 127 GLY A CA 1
ATOM 966 C C . GLY A 1 127 ? 10.806 -0.954 -23.306 1.00 96.19 127 GLY A C 1
ATOM 967 O O . GLY A 1 127 ? 10.126 -1.977 -23.285 1.00 96.19 127 GLY A O 1
ATOM 968 N N . ARG A 1 128 ? 11.583 -0.603 -22.273 1.00 96.06 128 ARG A N 1
ATOM 969 C CA . ARG A 1 128 ? 11.646 -1.349 -21.001 1.00 96.06 128 ARG A CA 1
ATOM 970 C C . ARG A 1 128 ? 10.591 -0.846 -20.016 1.00 96.06 128 ARG A C 1
ATOM 972 O O . ARG A 1 128 ? 10.256 0.339 -20.045 1.00 96.06 128 ARG A O 1
ATOM 979 N N . SER A 1 129 ? 10.106 -1.735 -19.149 1.00 95.88 129 SER A N 1
ATOM 980 C CA . SER A 1 129 ? 9.296 -1.353 -17.991 1.00 95.88 129 SER A CA 1
ATOM 981 C C . SER A 1 129 ? 10.089 -0.495 -17.004 1.00 95.88 129 SER A C 1
ATOM 983 O O . SER A 1 129 ? 11.325 -0.490 -17.023 1.00 95.88 129 SER A O 1
ATOM 985 N N . TRP A 1 130 ? 9.371 0.233 -16.150 1.00 94.69 130 TRP A N 1
ATOM 986 C CA . TRP A 1 130 ? 9.971 0.893 -14.989 1.00 94.69 130 TRP A CA 1
ATOM 987 C C . TRP A 1 130 ? 10.520 -0.124 -13.988 1.00 94.69 130 TRP A C 1
ATOM 989 O O . TRP A 1 130 ? 11.622 0.058 -13.476 1.00 94.69 130 TRP A O 1
ATOM 999 N N . ASP A 1 131 ? 9.788 -1.218 -13.767 1.00 94.88 131 ASP A N 1
ATOM 1000 C CA . ASP A 1 131 ? 10.210 -2.314 -12.906 1.00 94.88 131 ASP A CA 1
ATOM 1001 C C . ASP A 1 131 ? 9.906 -3.677 -13.552 1.00 94.88 131 ASP A C 1
ATOM 1003 O O . ASP A 1 131 ? 8.800 -3.956 -14.027 1.00 94.88 131 ASP A O 1
ATOM 1007 N N . ILE A 1 132 ? 10.924 -4.539 -13.614 1.00 94.69 132 ILE A N 1
ATOM 1008 C CA . ILE A 1 132 ? 10.809 -5.868 -14.225 1.00 94.69 132 ILE A CA 1
ATOM 1009 C C . ILE A 1 132 ? 10.083 -6.864 -13.314 1.00 94.69 132 ILE A C 1
ATOM 1011 O O . ILE A 1 132 ? 9.457 -7.793 -13.814 1.00 94.69 132 ILE A O 1
ATOM 1015 N N . HIS A 1 133 ? 10.134 -6.689 -11.994 1.00 94.88 133 HIS A N 1
ATOM 1016 C CA . HIS A 1 133 ? 9.390 -7.520 -11.049 1.00 94.88 133 HIS A CA 1
ATOM 1017 C C . HIS A 1 133 ? 7.891 -7.281 -11.233 1.00 94.88 133 HIS A C 1
ATOM 1019 O O . HIS A 1 133 ? 7.145 -8.242 -11.424 1.00 94.88 133 HIS A O 1
ATOM 1025 N N . ALA A 1 134 ? 7.479 -6.013 -11.309 1.00 94.75 134 ALA A N 1
ATOM 1026 C CA . ALA A 1 134 ? 6.101 -5.629 -11.589 1.00 94.75 134 ALA A CA 1
ATOM 1027 C C . ALA A 1 134 ? 5.626 -6.147 -12.961 1.00 94.75 134 ALA A C 1
ATOM 1029 O O . ALA A 1 134 ? 4.543 -6.721 -13.053 1.00 94.75 134 ALA A O 1
ATOM 1030 N N . GLU A 1 135 ? 6.442 -6.030 -14.024 1.00 95.38 135 GLU A N 1
ATOM 1031 C CA . GLU A 1 135 ? 6.138 -6.608 -15.355 1.00 95.38 135 GLU A CA 1
ATOM 1032 C C . GLU A 1 135 ? 5.869 -8.121 -15.277 1.00 95.38 135 GLU A C 1
ATOM 1034 O O . GLU A 1 135 ? 5.034 -8.658 -16.007 1.00 95.38 135 GLU A O 1
ATOM 1039 N N . ARG A 1 136 ? 6.570 -8.823 -14.380 1.00 95.38 136 ARG A N 1
ATOM 1040 C CA . ARG A 1 136 ? 6.415 -10.266 -14.154 1.00 95.38 136 ARG A CA 1
ATOM 1041 C C . ARG A 1 136 ? 5.395 -10.616 -13.075 1.00 95.38 136 ARG A C 1
ATOM 1043 O O . ARG A 1 136 ? 5.328 -11.782 -12.692 1.00 95.38 136 ARG A O 1
ATOM 1050 N N . VAL A 1 137 ? 4.572 -9.652 -12.657 1.00 92.88 137 VAL A N 1
ATOM 1051 C CA . VAL A 1 137 ? 3.484 -9.841 -11.682 1.00 92.88 137 VAL A CA 1
ATOM 1052 C C . VAL A 1 137 ? 4.011 -10.328 -10.325 1.00 92.88 137 VAL A C 1
ATOM 1054 O O . VAL A 1 137 ? 3.331 -11.028 -9.582 1.00 92.88 137 VAL A O 1
ATOM 1057 N N . LEU A 1 138 ? 5.257 -9.982 -9.998 1.00 93.62 138 LEU A N 1
ATOM 1058 C CA . LEU A 1 138 ? 5.777 -10.136 -8.646 1.00 93.62 138 LEU A CA 1
ATOM 1059 C C . LEU A 1 138 ? 5.361 -8.914 -7.843 1.00 93.62 138 LEU A C 1
ATOM 1061 O O . LEU A 1 138 ? 5.502 -7.798 -8.330 1.00 93.62 138 LEU A O 1
ATOM 1065 N N . GLU A 1 139 ? 4.894 -9.123 -6.619 1.00 93.31 139 GLU A N 1
ATOM 1066 C CA . GLU A 1 139 ? 4.550 -8.050 -5.684 1.00 93.31 139 GLU A CA 1
ATOM 1067 C C . GLU A 1 139 ? 5.729 -7.722 -4.765 1.00 93.31 139 GLU A C 1
ATOM 1069 O O . GLU A 1 139 ? 6.641 -8.537 -4.596 1.00 93.31 139 GLU A O 1
ATOM 1074 N N . CYS A 1 140 ? 5.700 -6.565 -4.093 1.00 92.00 140 CYS A N 1
ATOM 1075 C CA . CYS A 1 140 ? 6.738 -6.209 -3.118 1.00 92.00 140 CYS A CA 1
ATOM 1076 C C . CYS A 1 140 ? 6.952 -7.324 -2.074 1.00 92.00 140 CYS A C 1
ATOM 1078 O O . CYS A 1 140 ? 8.087 -7.712 -1.791 1.00 92.00 140 CYS A O 1
ATOM 1080 N N . THR A 1 141 ? 5.866 -7.904 -1.560 1.00 91.50 141 THR A N 1
ATOM 1081 C CA . THR A 1 141 ? 5.879 -8.990 -0.565 1.00 91.50 141 THR A CA 1
ATOM 1082 C C . THR A 1 141 ? 6.392 -10.326 -1.112 1.00 91.50 141 THR A C 1
ATOM 1084 O O . THR A 1 141 ? 6.789 -11.183 -0.323 1.00 91.50 141 THR A O 1
ATOM 1087 N N . SER A 1 142 ? 6.464 -10.506 -2.439 1.00 91.12 142 SER A N 1
ATOM 1088 C CA . SER A 1 142 ? 7.020 -11.721 -3.060 1.00 91.12 142 SER A CA 1
ATOM 1089 C C . SER A 1 142 ? 8.520 -11.877 -2.788 1.00 91.12 142 SER A C 1
ATOM 1091 O O . SER A 1 142 ? 9.020 -12.996 -2.699 1.00 91.12 142 SER A O 1
ATOM 1093 N N . CYS A 1 143 ? 9.241 -10.762 -2.628 1.00 88.38 143 CYS A N 1
ATOM 1094 C CA . CYS A 1 143 ? 10.666 -10.756 -2.279 1.00 88.38 143 CYS A CA 1
ATOM 1095 C C . CYS A 1 143 ? 10.938 -10.168 -0.886 1.00 88.38 143 CYS A C 1
ATOM 1097 O O . CYS A 1 143 ? 11.924 -10.543 -0.257 1.00 88.38 143 CYS A O 1
ATOM 1099 N N . HIS A 1 144 ? 10.057 -9.298 -0.383 1.00 89.62 144 HIS A N 1
ATOM 1100 C CA . HIS A 1 144 ? 10.137 -8.680 0.944 1.00 89.62 144 HIS A CA 1
ATOM 1101 C C . HIS A 1 144 ? 9.152 -9.314 1.938 1.00 89.62 144 HIS A C 1
ATOM 1103 O O . HIS A 1 144 ? 8.394 -8.628 2.622 1.00 89.62 144 HIS A O 1
ATOM 1109 N N . TYR A 1 145 ? 9.132 -10.644 2.009 1.00 88.12 145 TYR A N 1
ATOM 1110 C CA . TYR A 1 145 ? 8.290 -11.377 2.953 1.00 88.12 145 TYR A CA 1
ATOM 1111 C C . TYR A 1 145 ? 8.790 -11.226 4.400 1.00 88.12 145 TYR A C 1
ATOM 1113 O O . TYR A 1 145 ? 9.974 -10.985 4.646 1.00 88.12 145 TYR A O 1
ATOM 1121 N N . ALA A 1 146 ? 7.892 -11.403 5.375 1.00 88.50 146 ALA A N 1
ATOM 1122 C CA . ALA A 1 146 ? 8.262 -11.493 6.788 1.00 88.50 146 ALA A CA 1
ATOM 1123 C C . ALA A 1 146 ? 9.234 -12.662 7.010 1.00 88.50 146 ALA A C 1
ATOM 1125 O O . ALA A 1 146 ? 8.966 -13.771 6.548 1.00 88.50 146 ALA A O 1
ATOM 1126 N N . LEU A 1 147 ? 10.339 -12.454 7.732 1.00 86.12 147 LEU A N 1
ATOM 1127 C CA . LEU A 1 147 ? 11.394 -13.475 7.873 1.00 86.12 147 LEU A CA 1
ATOM 1128 C C . LEU A 1 147 ? 10.915 -14.785 8.524 1.00 86.12 147 LEU A C 1
ATOM 1130 O O . LEU A 1 147 ? 11.510 -15.837 8.302 1.00 86.12 147 LEU A O 1
ATOM 1134 N N . ASN A 1 148 ? 9.829 -14.739 9.297 1.00 84.44 148 ASN A N 1
ATOM 1135 C CA . ASN A 1 148 ? 9.204 -15.916 9.897 1.00 84.44 148 ASN A CA 1
ATOM 1136 C C . ASN A 1 148 ? 8.005 -16.461 9.098 1.00 84.44 148 ASN A C 1
ATOM 1138 O O . ASN A 1 148 ? 7.266 -17.294 9.621 1.00 84.44 148 ASN A O 1
ATOM 1142 N N . ASN A 1 149 ? 7.787 -16.006 7.859 1.00 85.94 149 ASN A N 1
ATOM 1143 C CA . ASN A 1 149 ? 6.717 -16.515 7.008 1.00 85.94 149 ASN A CA 1
ATOM 1144 C C . ASN A 1 149 ? 6.944 -18.015 6.730 1.00 85.94 149 ASN A C 1
ATOM 1146 O O . ASN A 1 149 ? 7.947 -18.366 6.103 1.00 85.94 149 ASN A O 1
ATOM 1150 N N . PRO A 1 150 ? 6.019 -18.909 7.126 1.00 81.69 150 PRO A N 1
ATOM 1151 C CA . PRO A 1 150 ? 6.222 -20.359 7.048 1.00 81.69 150 PRO A CA 1
ATOM 1152 C C . PRO A 1 150 ? 6.354 -20.901 5.619 1.00 81.69 150 PRO A C 1
ATOM 1154 O O . PRO A 1 150 ? 6.892 -21.994 5.416 1.00 81.69 150 PRO A O 1
ATOM 1157 N N . THR A 1 151 ? 5.884 -20.147 4.623 1.00 81.19 151 THR A N 1
ATOM 1158 C CA . THR A 1 151 ? 5.974 -20.512 3.203 1.00 81.19 151 THR A CA 1
ATOM 1159 C C . THR A 1 151 ? 7.397 -20.345 2.677 1.00 81.19 151 THR A C 1
ATOM 1161 O O . THR A 1 151 ? 7.898 -21.212 1.959 1.00 81.19 151 THR A O 1
ATOM 1164 N N . TYR A 1 152 ? 8.052 -19.246 3.058 1.00 77.50 152 TYR A N 1
ATOM 1165 C CA . TYR A 1 152 ? 9.378 -18.862 2.565 1.00 77.50 152 TYR A CA 1
ATOM 1166 C C . TYR A 1 152 ? 10.507 -19.205 3.533 1.00 77.50 152 TYR A C 1
ATOM 1168 O O . TYR A 1 152 ? 11.671 -19.215 3.133 1.00 77.50 152 TYR A O 1
ATOM 1176 N N . TYR A 1 153 ? 10.181 -19.506 4.791 1.00 71.62 153 TYR A N 1
ATOM 1177 C CA . TYR A 1 153 ? 11.159 -19.904 5.787 1.00 71.62 153 TYR A CA 1
ATOM 1178 C C . TYR A 1 153 ? 11.928 -21.147 5.327 1.00 71.62 153 TYR A C 1
ATOM 1180 O O . TYR A 1 153 ? 11.362 -22.216 5.071 1.00 71.62 153 TYR A O 1
ATOM 1188 N N . GLN A 1 154 ? 13.245 -20.996 5.254 1.00 63.19 154 GLN A N 1
ATOM 1189 C CA . GLN A 1 154 ? 14.201 -22.075 5.073 1.00 63.19 154 GLN A CA 1
ATOM 1190 C C . GLN A 1 154 ? 15.276 -21.906 6.148 1.00 63.19 154 GLN A C 1
ATOM 1192 O O . GLN A 1 154 ? 15.786 -20.800 6.324 1.00 63.19 154 GLN A O 1
ATOM 1197 N N . GLU A 1 155 ? 15.618 -22.981 6.868 1.00 62.25 155 GLU A N 1
ATOM 1198 C CA . GLU A 1 155 ? 16.816 -22.987 7.717 1.00 62.25 155 GLU A CA 1
ATOM 1199 C C . GLU A 1 155 ? 18.024 -22.542 6.880 1.00 62.25 155 GLU A C 1
ATOM 1201 O O . GLU A 1 155 ? 18.163 -22.944 5.716 1.00 62.25 155 GLU A O 1
ATOM 1206 N N . LEU A 1 156 ? 18.886 -21.707 7.469 1.00 61.59 156 LEU A N 1
ATOM 1207 C CA . LEU A 1 156 ? 20.125 -21.273 6.832 1.00 61.59 156 LEU A CA 1
ATOM 1208 C C . LEU A 1 156 ? 20.922 -22.509 6.399 1.00 61.59 156 LEU A C 1
ATOM 1210 O O . LEU A 1 156 ? 21.060 -23.477 7.148 1.00 61.59 156 LEU A O 1
ATOM 1214 N N . SER A 1 157 ? 21.443 -22.486 5.172 1.00 62.09 157 SER A N 1
ATOM 1215 C CA . SER A 1 157 ? 22.092 -23.647 4.549 1.00 62.09 157 SER A CA 1
ATOM 1216 C C . SER A 1 157 ? 23.296 -24.182 5.325 1.00 62.09 157 SER A C 1
ATOM 1218 O O . SER A 1 157 ? 23.688 -25.323 5.108 1.00 62.09 157 SER A O 1
ATOM 1220 N N . GLU A 1 158 ? 23.890 -23.361 6.192 1.00 67.25 158 GLU A N 1
ATOM 1221 C CA . GLU A 1 158 ? 25.036 -23.722 7.031 1.00 67.25 158 GLU A CA 1
ATOM 1222 C C . GLU A 1 158 ? 24.657 -24.718 8.139 1.00 67.25 158 GLU A C 1
ATOM 1224 O O . GLU A 1 158 ? 25.454 -25.599 8.458 1.00 67.25 158 GLU A O 1
ATOM 1229 N N . ASP A 1 159 ? 23.422 -24.643 8.647 1.00 71.44 159 ASP A N 1
ATOM 1230 C CA . ASP A 1 159 ? 22.921 -25.494 9.735 1.00 71.44 159 ASP A CA 1
ATOM 1231 C C . ASP A 1 159 ? 22.000 -26.623 9.241 1.00 71.44 159 ASP A C 1
ATOM 1233 O O . ASP A 1 159 ? 21.706 -27.568 9.979 1.00 71.44 159 ASP A O 1
ATOM 1237 N N . ARG A 1 160 ? 21.552 -26.563 7.978 1.00 74.06 160 ARG A N 1
ATOM 1238 C CA . ARG A 1 160 ? 20.630 -27.550 7.406 1.00 74.06 160 ARG A CA 1
ATOM 1239 C C . ARG A 1 160 ? 21.373 -28.823 6.979 1.00 74.06 160 ARG A C 1
ATOM 1241 O O . ARG A 1 160 ? 22.225 -28.764 6.088 1.00 74.06 160 ARG A O 1
ATOM 1248 N N . PRO A 1 161 ? 21.013 -30.016 7.495 1.00 81.44 161 PRO A N 1
ATOM 1249 C CA . PRO A 1 161 ? 21.598 -31.263 7.017 1.00 81.44 161 PRO A CA 1
ATOM 1250 C C . PRO A 1 161 ? 21.389 -31.424 5.506 1.00 81.44 161 PRO A C 1
ATOM 1252 O O . PRO A 1 161 ? 20.271 -31.290 5.009 1.00 81.44 161 PRO A O 1
ATOM 1255 N N . ALA A 1 162 ? 22.448 -31.774 4.769 1.00 81.81 162 ALA A N 1
ATOM 1256 C CA . ALA A 1 162 ? 22.420 -31.838 3.301 1.00 81.81 162 ALA A CA 1
ATOM 1257 C C . ALA A 1 162 ? 21.341 -32.781 2.722 1.00 81.81 162 ALA A C 1
ATOM 1259 O O . ALA A 1 162 ? 20.926 -32.624 1.578 1.00 81.81 162 ALA A O 1
ATOM 1260 N N . HIS A 1 163 ? 20.874 -33.754 3.510 1.00 83.75 163 HIS A N 1
ATOM 1261 C CA . HIS A 1 163 ? 19.839 -34.718 3.128 1.00 83.75 163 HIS A CA 1
ATOM 1262 C C . HIS A 1 163 ? 18.410 -34.284 3.504 1.00 83.75 163 HIS A C 1
ATOM 1264 O O . HIS A 1 163 ? 17.451 -34.955 3.121 1.00 83.75 163 HIS A O 1
ATOM 1270 N N . LEU A 1 164 ? 18.242 -33.191 4.253 1.00 76.50 164 LEU A N 1
ATOM 1271 C CA . LEU A 1 164 ? 16.932 -32.687 4.650 1.00 76.50 164 LEU A CA 1
ATOM 1272 C C . LEU A 1 164 ? 16.345 -31.846 3.508 1.00 76.50 164 LEU A C 1
ATOM 1274 O O . LEU A 1 164 ? 16.646 -30.663 3.353 1.00 76.50 164 LEU A O 1
ATOM 1278 N N . ILE A 1 165 ? 15.536 -32.494 2.666 1.00 75.00 165 ILE A N 1
ATOM 1279 C CA . ILE A 1 165 ? 14.850 -31.863 1.524 1.00 75.00 165 ILE A CA 1
ATOM 1280 C C . ILE A 1 165 ? 13.605 -31.090 1.994 1.00 75.00 165 ILE A C 1
ATOM 1282 O O . ILE A 1 165 ? 13.264 -30.053 1.430 1.00 75.00 165 ILE A O 1
ATOM 1286 N N . PHE A 1 166 ? 12.950 -31.574 3.051 1.00 75.75 166 PHE A N 1
ATOM 1287 C CA . PHE A 1 166 ? 11.767 -30.974 3.660 1.00 75.75 166 PHE A CA 1
ATOM 1288 C C . PHE A 1 166 ? 11.909 -30.987 5.183 1.00 75.75 166 PHE A C 1
ATOM 1290 O O . PHE A 1 166 ? 12.205 -32.032 5.758 1.00 75.75 166 PHE A O 1
ATOM 1297 N N . ASP A 1 167 ? 11.676 -29.840 5.822 1.00 74.81 167 ASP A N 1
ATOM 1298 C CA . ASP A 1 167 ? 11.670 -29.713 7.279 1.00 74.81 167 ASP A CA 1
ATOM 1299 C C . ASP A 1 167 ? 10.228 -29.532 7.783 1.00 74.81 167 ASP A C 1
ATOM 1301 O O . ASP A 1 167 ? 9.614 -28.511 7.455 1.00 74.81 167 ASP A O 1
ATOM 1305 N N . PRO A 1 168 ? 9.675 -30.492 8.549 1.00 76.12 168 PRO A N 1
ATOM 1306 C CA . PRO A 1 168 ? 8.344 -30.376 9.138 1.00 76.12 168 PRO A CA 1
ATOM 1307 C C . PRO A 1 168 ? 8.292 -29.455 10.368 1.00 76.12 168 PRO A C 1
ATOM 1309 O O . PRO A 1 168 ? 7.200 -29.163 10.838 1.00 76.12 168 PRO A O 1
ATOM 1312 N N . ARG A 1 169 ? 9.430 -28.993 10.907 1.00 76.00 169 ARG A N 1
ATOM 1313 C CA . ARG A 1 169 ? 9.511 -28.148 12.120 1.00 76.00 169 ARG A CA 1
ATOM 1314 C C . ARG A 1 169 ? 9.260 -26.661 11.845 1.00 76.00 169 ARG A C 1
ATOM 1316 O O . ARG A 1 169 ? 9.631 -25.809 12.648 1.00 76.00 169 ARG A O 1
ATOM 1323 N N . ARG A 1 170 ? 8.660 -26.334 10.700 1.00 77.12 170 ARG A N 1
ATOM 1324 C CA . ARG A 1 170 ? 8.241 -24.965 10.380 1.00 77.12 170 ARG A CA 1
ATOM 1325 C C . ARG A 1 170 ? 7.136 -24.548 11.341 1.00 77.12 170 ARG A C 1
ATOM 1327 O O . ARG A 1 170 ? 6.350 -25.383 11.784 1.00 77.12 170 ARG A O 1
ATOM 1334 N N . ILE A 1 171 ? 7.071 -23.253 11.627 1.00 78.62 171 ILE A N 1
ATOM 1335 C CA . ILE A 1 171 ? 5.952 -22.687 12.373 1.00 78.62 171 ILE A CA 1
ATOM 1336 C C . ILE A 1 171 ? 4.643 -23.006 11.637 1.00 78.62 171 ILE A C 1
ATOM 1338 O O . ILE A 1 171 ? 4.558 -22.871 10.414 1.00 78.62 171 ILE A O 1
ATOM 1342 N N . ASP A 1 172 ? 3.637 -23.473 12.370 1.00 82.50 172 ASP A N 1
ATOM 1343 C CA . ASP A 1 172 ? 2.302 -23.665 11.809 1.00 82.50 172 ASP A CA 1
ATOM 1344 C C . ASP A 1 172 ? 1.678 -22.304 11.460 1.00 82.50 172 ASP A C 1
ATOM 1346 O O . ASP A 1 172 ? 1.974 -21.291 12.099 1.00 82.50 172 ASP A O 1
ATOM 1350 N N . LEU A 1 173 ? 0.785 -22.266 10.466 1.00 79.94 173 LEU A N 1
ATOM 1351 C CA . LEU A 1 173 ? 0.131 -21.022 10.056 1.00 79.94 173 LEU A CA 1
ATOM 1352 C C . LEU A 1 173 ? -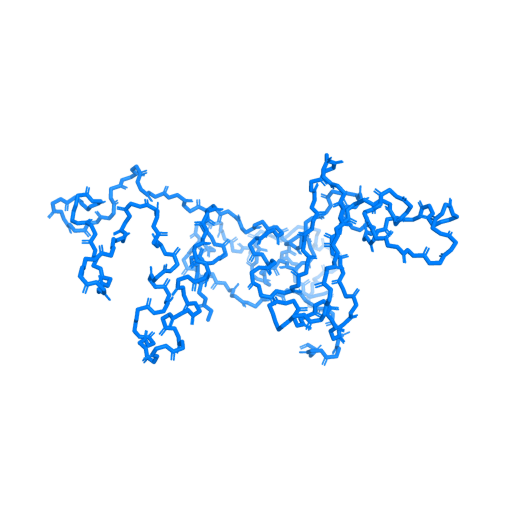0.647 -20.374 11.216 1.00 79.94 173 LEU A C 1
ATOM 1354 O O . LEU A 1 173 ? -0.609 -19.156 11.372 1.00 79.94 173 LEU A O 1
ATOM 1358 N N . GLY A 1 174 ? -1.305 -21.165 12.065 1.00 83.38 174 GLY A N 1
ATOM 1359 C CA . GLY A 1 174 ? -2.005 -20.667 13.246 1.00 83.38 174 GLY A CA 1
ATOM 1360 C C . GLY A 1 174 ? -1.061 -20.059 14.285 1.00 83.38 174 GLY A C 1
ATOM 1361 O O . GLY A 1 174 ? -1.376 -19.024 14.874 1.00 83.38 174 GLY A O 1
ATOM 1362 N N . GLU A 1 175 ? 0.123 -20.642 14.492 1.00 82.38 175 GLU A N 1
ATOM 1363 C CA . GLU A 1 175 ? 1.134 -20.065 15.391 1.00 82.38 175 GLU A CA 1
ATOM 1364 C C . GLU A 1 175 ? 1.758 -18.794 14.793 1.00 82.38 175 GLU A C 1
ATOM 1366 O O . GLU A 1 175 ? 1.961 -17.813 15.513 1.00 82.38 175 GLU A O 1
ATOM 1371 N N . TYR A 1 176 ? 1.975 -18.763 13.475 1.00 82.94 176 TYR A N 1
ATOM 1372 C CA . TYR A 1 176 ? 2.440 -17.582 12.742 1.00 82.94 176 TYR A CA 1
ATOM 1373 C C . TYR A 1 176 ? 1.508 -16.376 12.935 1.00 82.94 176 TYR A C 1
ATOM 1375 O O . TYR A 1 176 ? 1.987 -15.280 13.230 1.00 82.94 176 TYR A O 1
ATOM 1383 N N . LEU A 1 177 ? 0.184 -16.580 12.887 1.00 80.12 177 LEU A N 1
ATOM 1384 C CA . LEU A 1 177 ? -0.806 -15.516 13.126 1.00 80.12 177 LEU A CA 1
ATOM 1385 C C . LEU A 1 177 ? -0.703 -14.888 14.527 1.00 80.12 177 LEU A C 1
ATOM 1387 O O . LEU A 1 177 ? -1.046 -13.722 14.706 1.00 80.12 177 LEU A O 1
ATOM 1391 N N . ASN A 1 178 ? -0.209 -15.633 15.518 1.00 84.62 178 ASN A N 1
ATOM 1392 C CA . ASN A 1 178 ? -0.033 -15.146 16.889 1.00 84.62 178 ASN A CA 1
ATOM 1393 C C . ASN A 1 178 ? 1.337 -14.493 17.127 1.00 84.62 178 ASN A C 1
ATOM 1395 O O . ASN A 1 178 ? 1.569 -13.908 18.187 1.00 84.62 178 ASN A O 1
ATOM 1399 N N . ARG A 1 179 ? 2.266 -14.609 16.171 1.00 83.31 179 ARG A N 1
ATOM 1400 C CA . ARG A 1 179 ? 3.636 -14.087 16.272 1.00 83.31 179 ARG A CA 1
ATOM 1401 C C . ARG A 1 179 ? 4.071 -13.408 14.970 1.00 83.31 179 ARG A C 1
ATOM 1403 O O . ARG A 1 179 ? 5.079 -13.814 14.389 1.00 83.31 179 ARG A O 1
ATOM 1410 N N . PRO A 1 180 ? 3.354 -12.378 14.490 1.00 79.88 180 PRO A N 1
ATOM 1411 C CA . PRO A 1 180 ? 3.741 -11.701 13.261 1.00 79.88 180 PRO A CA 1
ATOM 1412 C C . PRO A 1 180 ? 5.083 -10.982 13.452 1.00 79.88 180 PRO A C 1
ATOM 1414 O O . PRO A 1 180 ? 5.231 -10.147 14.350 1.00 79.88 180 PRO A O 1
ATOM 1417 N N . LEU A 1 181 ? 6.063 -11.288 12.599 1.00 86.69 181 LEU A N 1
ATOM 1418 C CA . LEU A 1 181 ? 7.332 -10.570 12.559 1.00 86.69 181 LEU A CA 1
ATOM 1419 C C . LEU A 1 181 ? 7.258 -9.498 11.478 1.00 86.69 181 LEU A C 1
ATOM 1421 O O . LEU A 1 181 ? 7.033 -9.785 10.308 1.00 86.69 181 LEU A O 1
ATOM 1425 N N . HIS A 1 182 ? 7.489 -8.255 11.879 1.00 88.31 182 HIS A N 1
ATOM 1426 C CA . HIS A 1 182 ? 7.493 -7.103 10.980 1.00 88.31 182 HIS A CA 1
ATOM 1427 C C . HIS A 1 182 ? 8.918 -6.732 10.536 1.00 88.31 182 HIS A C 1
ATOM 1429 O O . HIS A 1 182 ? 9.240 -5.565 10.318 1.00 88.31 182 HIS A O 1
ATOM 1435 N N . GLU A 1 183 ? 9.777 -7.748 10.436 1.00 86.81 183 GLU A N 1
ATOM 1436 C CA . GLU A 1 183 ? 11.092 -7.676 9.811 1.00 86.81 183 GLU A CA 1
ATOM 1437 C C . GLU A 1 183 ? 11.000 -8.388 8.467 1.00 86.81 183 GLU A C 1
ATOM 1439 O O . GLU A 1 183 ? 10.653 -9.572 8.395 1.00 86.81 183 GLU A O 1
ATOM 1444 N N . PHE A 1 184 ? 11.269 -7.640 7.403 1.00 88.19 184 PHE A N 1
ATOM 1445 C CA . PHE A 1 184 ? 11.130 -8.118 6.038 1.00 88.19 184 PHE A CA 1
ATOM 1446 C C . PHE A 1 184 ? 12.486 -8.502 5.464 1.00 88.19 184 PHE A C 1
ATOM 1448 O O . PHE A 1 184 ? 13.489 -7.827 5.718 1.00 88.19 184 PHE A O 1
ATOM 1455 N N . ALA A 1 185 ? 12.500 -9.559 4.653 1.00 88.12 185 ALA A N 1
ATOM 1456 C CA . ALA A 1 185 ? 13.643 -9.880 3.815 1.00 88.12 185 ALA A CA 1
ATOM 1457 C C . ALA A 1 185 ? 14.020 -8.645 2.985 1.00 88.12 185 ALA A C 1
ATOM 1459 O O . ALA A 1 185 ? 13.162 -8.003 2.384 1.00 88.12 185 ALA A O 1
ATOM 1460 N N . LYS A 1 186 ? 15.296 -8.269 2.980 1.00 82.38 186 LYS A N 1
ATOM 1461 C CA . LYS A 1 186 ? 15.812 -7.132 2.212 1.00 82.38 186 LYS A CA 1
ATOM 1462 C C . LYS A 1 186 ? 17.272 -7.381 1.853 1.00 82.38 186 LYS A C 1
ATOM 1464 O O . LYS A 1 186 ? 17.967 -8.123 2.541 1.00 82.38 186 LYS A O 1
ATOM 1469 N N . GLY A 1 187 ? 17.712 -6.785 0.750 1.00 72.69 187 GLY A N 1
ATOM 1470 C CA . GLY A 1 187 ? 19.127 -6.731 0.396 1.00 72.69 187 GLY A CA 1
ATOM 1471 C C . GLY A 1 187 ? 19.813 -5.513 1.014 1.00 72.69 187 GLY A C 1
ATOM 1472 O O . GLY A 1 187 ? 19.169 -4.665 1.628 1.00 72.69 187 GLY A O 1
ATOM 1473 N N . SER A 1 188 ? 21.117 -5.392 0.781 1.00 72.12 188 SER A N 1
ATOM 1474 C CA . SER A 1 188 ? 21.877 -4.199 1.153 1.00 72.12 188 SER A CA 1
ATOM 1475 C C . SER A 1 188 ? 21.515 -3.024 0.241 1.00 72.12 188 SER A C 1
ATOM 1477 O O . SER A 1 188 ? 21.748 -3.081 -0.968 1.00 72.12 188 SER A O 1
ATOM 1479 N N . SER A 1 189 ? 20.980 -1.944 0.810 1.00 66.94 189 SER A N 1
ATOM 1480 C CA . SER A 1 189 ? 20.679 -0.697 0.103 1.00 66.94 189 SER A CA 1
ATOM 1481 C C . SER A 1 189 ? 21.204 0.526 0.862 1.00 66.94 189 SER A C 1
ATOM 1483 O O . SER A 1 189 ? 21.681 0.438 1.994 1.00 66.94 189 SER A O 1
ATOM 1485 N N . ALA A 1 190 ? 21.081 1.706 0.248 1.00 64.31 190 ALA A N 1
ATOM 1486 C CA . ALA A 1 190 ? 21.381 2.975 0.910 1.00 64.31 190 ALA A CA 1
ATOM 1487 C C . ALA A 1 190 ? 20.503 3.241 2.154 1.00 64.31 190 ALA A C 1
ATOM 1489 O O . ALA A 1 190 ? 20.861 4.081 2.975 1.00 64.31 190 ALA A O 1
ATOM 1490 N N . GLN A 1 191 ? 19.376 2.534 2.314 1.00 61.34 191 GLN A N 1
ATOM 1491 C CA . GLN A 1 191 ? 18.503 2.638 3.491 1.00 61.34 191 GLN A CA 1
ATOM 1492 C C . GLN A 1 191 ? 18.781 1.565 4.557 1.00 61.34 191 GLN A C 1
ATOM 1494 O O . GLN A 1 191 ? 18.087 1.525 5.574 1.00 61.34 191 GLN A O 1
ATOM 1499 N N . GLY A 1 192 ? 19.789 0.711 4.357 1.00 63.44 192 GLY A N 1
ATOM 1500 C CA . GLY A 1 192 ? 20.271 -0.232 5.362 1.00 63.44 192 GLY A CA 1
ATOM 1501 C C . GLY A 1 192 ? 20.636 -1.604 4.804 1.00 63.44 192 GLY A C 1
ATOM 1502 O O . GLY A 1 192 ? 20.471 -1.892 3.622 1.00 63.44 192 GLY A O 1
ATOM 1503 N N . THR A 1 193 ? 21.124 -2.449 5.704 1.00 50.81 193 THR A N 1
ATOM 1504 C CA . THR A 1 193 ? 21.347 -3.888 5.506 1.00 50.81 193 THR A CA 1
ATOM 1505 C C . THR A 1 193 ? 20.305 -4.684 6.260 1.00 50.81 193 THR A C 1
ATOM 1507 O O . THR A 1 193 ? 19.872 -4.198 7.337 1.00 50.81 193 THR A O 1
#

Secondary structure (DSSP, 8-state):
--HHHHHSSS--HHHHHHHHHTT-TTTTTGGGGBTTTSEEEETTEEEE-GGGB-TTSPBPGGG----PPPHHHHHHHH-EE---SSSPP---S--GGGHHHHHH--EE--SBGGGSSS--TTGGG--SBS-HHHHTT--HHHHS-BTT-TTT----TTTS-TT-S--TTSPPHHHHHHS----B----BTTB-